Protein AF-A0A1G3L9H0-F1 (afdb_monomer)

Foldseek 3Di:
DDDDDDDPPPDDPPPPPPPPPDPFWWKFFQDQWFFFAALQRHGDDIDGGPWTKGFDDDPNHFDWDDHPPDPAIWTWIATPVPRDIGTTGPVRIDGQFPAKWKQAAWDWWAADQDPPGPDTDIDHAIWIKTFRDWDFDPDPPDRFIKTWIQTADDDDPPPPPDPPGRNDITIDTPVRIGRDPLLNVLVSQLSVLVVQLVVLVVCLVVPVPDVVSNVVSVVSNVVSLVSLVVSLVVSVVDSNNVRSVVVSVVSVDPPPPPPPPPPPDDDDDDDDDDDD

pLDDT: mean 72.85, std 19.15, range [32.44, 96.44]

Solvent-accessible surface area (backbone atoms only — not comparable to full-atom values): 16693 Å² total; per-residue (Å²): 135,90,81,83,86,82,82,82,78,83,75,79,80,75,71,77,80,70,76,78,74,74,79,82,67,60,33,31,44,68,42,75,58,43,62,30,14,44,91,83,61,48,82,73,47,80,44,51,40,81,44,53,25,37,67,40,67,52,93,94,34,76,36,68,45,78,40,89,98,51,98,55,50,25,36,32,32,29,35,69,89,79,63,55,71,38,27,32,54,51,91,46,44,42,72,77,61,73,42,65,28,25,27,70,52,73,44,63,37,19,83,46,92,46,95,82,46,92,54,71,49,74,39,85,53,73,31,48,27,41,29,61,44,79,46,78,48,90,51,94,87,58,81,54,45,26,29,35,28,36,49,52,72,78,74,84,81,54,96,58,79,83,69,69,82,41,84,55,72,31,19,33,53,47,91,63,42,46,65,48,67,65,38,40,54,50,53,46,53,44,56,50,36,50,49,53,26,50,54,28,48,55,48,45,70,74,44,76,86,44,75,79,57,44,58,58,28,51,53,46,34,56,50,27,55,50,49,50,56,48,53,40,70,77,38,71,87,35,83,46,32,67,55,53,52,53,51,50,56,64,68,69,50,68,88,84,69,85,71,74,89,83,78,85,86,86,85,84,89,87,78,89,86,82,90,133

Nearest PDB structures (foldseek):
  1nwm-assembly1_X  TM=6.435E-01  e=1.318E+00  Homo sapiens

Mean predicted aligned error: 13.59 Å

Secondary structure (DSSP, 8-state):
-PPP-----------------PPPP-BEESSSEEEEE-TT--EEEEEETT--EEEPEETTEE-EE--TT-SS-EEEEEETTT--EEEEEGGGEE-S--EEEEE-S-EEEESSS-TT-S-EEEE-S-EEEEEEEEE----TT----EEEEEE-PPPS-S-STT-----S-EEEEGGGSB--HHHHHHHHHHHHHHHHHHHHHHHHHH-TT-HHHHHHHHHHHHHHHHHHHHHHHHTTTSTHHHHHHHHHHHHTS-TTSSSGGGS-------------

Structure (mmCIF, N/CA/C/O backbone):
data_AF-A0A1G3L9H0-F1
#
_entry.id   AF-A0A1G3L9H0-F1
#
loop_
_atom_site.group_PDB
_atom_site.id
_atom_site.type_symbol
_atom_site.label_atom_id
_atom_site.label_alt_id
_atom_site.label_comp_id
_atom_site.label_asym_id
_atom_site.label_entity_id
_atom_site.label_seq_id
_atom_site.pdbx_PDB_ins_code
_atom_site.Cartn_x
_atom_site.Cartn_y
_atom_site.Cartn_z
_atom_site.occupancy
_atom_site.B_iso_or_equiv
_atom_site.auth_seq_id
_atom_site.auth_comp_id
_atom_site.auth_asym_id
_atom_site.auth_atom_id
_atom_site.pdbx_PDB_model_num
ATOM 1 N N . MET A 1 1 ? 30.074 68.328 -40.300 1.00 43.88 1 MET A N 1
ATOM 2 C CA . MET A 1 1 ? 29.388 67.016 -40.325 1.00 43.88 1 MET A CA 1
ATOM 3 C C . MET A 1 1 ? 29.565 66.360 -38.963 1.00 43.88 1 MET A C 1
ATOM 5 O O . MET A 1 1 ? 30.694 66.096 -38.574 1.00 43.88 1 MET A O 1
ATOM 9 N N . LYS A 1 2 ? 28.475 66.211 -38.199 1.00 35.50 2 LYS A N 1
ATOM 10 C CA . LYS A 1 2 ? 28.469 65.625 -36.849 1.00 35.50 2 LYS A CA 1
ATOM 11 C C . LYS A 1 2 ? 28.615 64.101 -36.958 1.00 35.50 2 LYS A C 1
ATOM 13 O O . LYS A 1 2 ? 27.820 63.482 -37.656 1.00 35.50 2 LYS A O 1
ATOM 18 N N . LYS A 1 3 ? 29.599 63.505 -36.277 1.00 44.16 3 LYS A N 1
ATOM 19 C CA . LYS A 1 3 ? 29.658 62.053 -36.044 1.00 44.16 3 LYS A CA 1
ATOM 20 C C . LYS A 1 3 ? 29.089 61.778 -34.655 1.00 44.16 3 LYS A C 1
ATOM 22 O O . LYS A 1 3 ? 29.615 62.271 -33.663 1.00 44.16 3 LYS A O 1
ATOM 27 N N . VAL A 1 4 ? 27.978 61.052 -34.621 1.00 47.16 4 VAL A N 1
ATOM 28 C CA . VAL A 1 4 ? 27.314 60.583 -33.404 1.00 47.16 4 VAL A CA 1
ATOM 29 C C . VAL A 1 4 ? 28.057 59.337 -32.924 1.00 47.16 4 VAL A C 1
ATOM 31 O O . VAL A 1 4 ? 28.154 58.357 -33.658 1.00 47.16 4 VAL A O 1
ATOM 34 N N . PHE A 1 5 ? 28.601 59.391 -31.711 1.00 42.41 5 PHE A N 1
ATOM 35 C CA . PHE A 1 5 ? 29.088 58.224 -30.979 1.00 42.41 5 PHE A CA 1
ATOM 36 C C . PHE A 1 5 ? 27.877 57.564 -30.310 1.00 42.41 5 PHE A C 1
ATOM 38 O O . PHE A 1 5 ? 27.297 58.136 -29.388 1.00 42.41 5 PHE A O 1
ATOM 45 N N . ILE A 1 6 ? 27.467 56.389 -30.791 1.00 53.38 6 ILE A N 1
ATOM 46 C CA . ILE A 1 6 ? 26.472 55.555 -30.108 1.00 53.38 6 ILE A CA 1
ATOM 47 C C . ILE A 1 6 ? 27.236 54.595 -29.199 1.00 53.38 6 ILE A C 1
ATOM 49 O O . ILE A 1 6 ? 27.922 53.683 -29.655 1.00 53.38 6 ILE A O 1
ATOM 53 N N . LEU A 1 7 ? 27.131 54.859 -27.901 1.00 39.81 7 LEU A N 1
ATOM 54 C CA . LEU A 1 7 ? 27.640 54.042 -26.811 1.00 39.81 7 LEU A CA 1
ATOM 55 C C . LEU A 1 7 ? 26.683 52.850 -26.613 1.00 39.81 7 LEU A C 1
ATOM 57 O O . LEU A 1 7 ? 25.610 53.009 -26.035 1.00 39.81 7 LEU A O 1
ATOM 61 N N . MET A 1 8 ? 27.038 51.661 -27.108 1.00 43.69 8 MET A N 1
ATOM 62 C CA . MET A 1 8 ? 26.339 50.419 -26.749 1.00 43.69 8 MET A CA 1
ATOM 63 C C . MET A 1 8 ? 26.790 49.983 -25.352 1.00 43.69 8 MET A C 1
ATOM 65 O O . MET A 1 8 ? 27.824 49.340 -25.184 1.00 43.69 8 MET A O 1
ATOM 69 N N . VAL A 1 9 ? 26.004 50.346 -24.339 1.00 43.41 9 VAL A N 1
ATOM 70 C CA . VAL A 1 9 ? 26.093 49.750 -23.004 1.00 43.41 9 VAL A CA 1
ATOM 71 C C . VAL A 1 9 ? 25.426 48.379 -23.074 1.00 43.41 9 VAL A C 1
ATOM 73 O O . VAL A 1 9 ? 24.203 48.258 -23.012 1.00 43.41 9 VAL A O 1
ATOM 76 N N . LEU A 1 10 ? 26.249 47.343 -23.241 1.00 40.03 10 LEU A N 1
ATOM 77 C CA . LEU A 1 10 ? 25.865 45.948 -23.054 1.00 40.03 10 LEU A CA 1
ATOM 78 C C . LEU A 1 10 ? 25.593 45.742 -21.553 1.00 40.03 10 LEU A C 1
ATOM 80 O O . LEU A 1 10 ? 26.487 45.423 -20.771 1.00 40.03 10 LEU A O 1
ATOM 84 N N . SER A 1 11 ? 24.362 46.011 -21.123 1.00 45.03 11 SER A N 1
ATOM 85 C CA . SER A 1 11 ? 23.905 45.648 -19.784 1.00 45.03 11 SER A CA 1
ATOM 86 C C . SER A 1 11 ? 23.720 44.134 -19.752 1.00 45.03 11 SER A C 1
ATOM 88 O O . SER A 1 11 ? 22.816 43.574 -20.369 1.00 45.03 11 SER A O 1
ATOM 90 N N . GLY A 1 12 ? 24.647 43.465 -19.069 1.00 39.97 12 GLY A N 1
ATOM 91 C CA . GLY A 1 12 ? 24.580 42.042 -18.785 1.00 39.97 12 GLY A CA 1
ATOM 92 C C . GLY A 1 12 ? 23.348 41.726 -17.945 1.00 39.97 12 GLY A C 1
ATOM 93 O O . GLY A 1 12 ? 23.377 41.827 -16.723 1.00 39.97 12 GLY A O 1
ATOM 94 N N . PHE A 1 13 ? 22.277 41.299 -18.608 1.00 40.00 13 PHE A N 1
ATOM 95 C CA . PHE A 1 13 ? 21.255 40.463 -17.996 1.00 40.00 13 PHE A CA 1
ATOM 96 C C . PHE A 1 13 ? 21.869 39.078 -17.763 1.00 40.00 13 PHE A C 1
ATOM 98 O O . PHE A 1 13 ? 21.758 38.173 -18.587 1.00 40.00 13 PHE A O 1
ATOM 105 N N . ILE A 1 14 ? 22.556 38.916 -16.632 1.00 49.41 14 ILE A N 1
ATOM 106 C CA . ILE A 1 14 ? 22.805 37.593 -16.062 1.00 49.41 14 ILE A CA 1
ATOM 107 C C . ILE A 1 14 ? 21.463 37.161 -15.472 1.00 49.41 14 ILE A C 1
ATOM 109 O O . ILE A 1 14 ? 21.118 37.517 -14.347 1.00 49.41 14 ILE A O 1
ATOM 113 N N . LEU A 1 15 ? 20.664 36.451 -16.270 1.00 42.16 15 LEU A N 1
ATOM 114 C CA . LEU A 1 15 ? 19.546 35.679 -15.740 1.00 42.16 15 LEU A CA 1
ATOM 115 C C . LEU A 1 15 ? 20.120 34.728 -14.679 1.00 42.16 15 LEU A C 1
ATOM 117 O O . LEU A 1 15 ? 21.036 33.966 -15.003 1.00 42.16 15 LEU A O 1
ATOM 121 N N . PRO A 1 16 ? 19.634 34.751 -13.425 1.00 39.88 16 PRO A N 1
ATOM 122 C CA . PRO A 1 16 ? 20.002 33.720 -12.476 1.00 39.88 16 PRO A CA 1
ATOM 123 C C . PRO A 1 16 ? 19.528 32.389 -13.058 1.00 39.88 16 PRO A C 1
ATOM 125 O O . PRO A 1 16 ? 18.328 32.182 -13.261 1.00 39.88 16 PRO A O 1
ATOM 128 N N . LEU A 1 17 ? 20.488 31.509 -13.366 1.00 38.59 17 LEU A N 1
ATOM 129 C CA . LEU A 1 17 ? 20.236 30.094 -13.595 1.00 38.59 17 LEU A CA 1
ATOM 130 C C . LEU A 1 17 ? 19.376 29.623 -12.430 1.00 38.59 17 LEU A C 1
ATOM 132 O O . LEU A 1 17 ? 19.823 29.566 -11.284 1.00 38.59 17 LEU A O 1
ATOM 136 N N . SER A 1 18 ? 18.104 29.393 -12.738 1.00 38.19 18 SER A N 1
ATOM 137 C CA . SER A 1 18 ? 17.124 28.914 -11.784 1.00 38.19 18 SER A CA 1
ATOM 138 C C . SER A 1 18 ? 17.698 27.670 -11.130 1.00 38.19 18 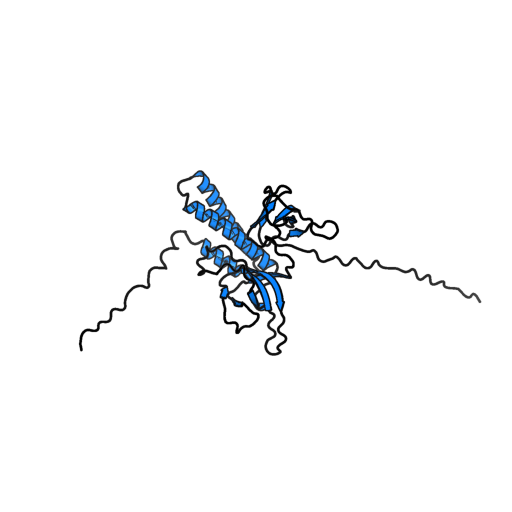SER A C 1
ATOM 140 O O . SER A 1 18 ? 18.109 26.736 -11.821 1.00 38.19 18 SER A O 1
ATOM 142 N N . ALA A 1 19 ? 17.781 27.710 -9.800 1.00 41.19 19 ALA A N 1
ATOM 143 C CA . ALA A 1 19 ? 18.208 26.599 -8.977 1.00 41.19 19 ALA A CA 1
ATOM 144 C C . ALA A 1 19 ? 17.529 25.322 -9.480 1.00 41.19 19 ALA A C 1
ATOM 146 O O . ALA A 1 19 ? 16.301 25.220 -9.491 1.00 41.19 19 ALA A O 1
ATOM 147 N N . CYS A 1 20 ? 18.343 24.369 -9.928 1.00 36.31 20 CYS A N 1
ATOM 148 C CA . CYS A 1 20 ? 17.905 23.015 -10.200 1.00 36.31 20 CYS A CA 1
ATOM 149 C C . CYS A 1 20 ? 17.328 22.488 -8.879 1.00 36.31 20 CYS A C 1
ATOM 151 O O . CYS A 1 20 ? 18.083 22.188 -7.952 1.00 36.31 20 CYS A O 1
ATOM 153 N N . LYS A 1 21 ? 15.994 22.498 -8.733 1.00 41.19 21 LYS A N 1
ATOM 154 C CA . LYS A 1 21 ? 15.317 21.901 -7.580 1.00 41.19 21 LYS A CA 1
ATOM 155 C C . LYS A 1 21 ? 15.780 20.449 -7.532 1.00 41.19 21 LYS A C 1
ATOM 157 O O . LYS A 1 21 ? 15.432 19.677 -8.424 1.00 41.19 21 LYS A O 1
ATOM 162 N N . LYS A 1 22 ? 16.592 20.093 -6.529 1.00 53.22 22 LYS A N 1
ATOM 163 C CA . LYS A 1 22 ? 16.874 18.688 -6.217 1.00 53.22 22 LYS A CA 1
ATOM 164 C C . LYS A 1 22 ? 15.522 17.980 -6.139 1.00 53.22 22 LYS A C 1
ATOM 166 O O . LYS A 1 22 ? 14.620 18.485 -5.470 1.00 53.22 22 LYS A O 1
ATOM 171 N N . ALA A 1 23 ? 15.378 16.880 -6.874 1.00 59.50 23 ALA A N 1
ATOM 172 C CA . ALA A 1 23 ? 14.182 16.057 -6.803 1.00 59.50 23 ALA A CA 1
ATOM 173 C C . ALA A 1 23 ? 13.914 15.713 -5.330 1.00 59.50 23 ALA A C 1
ATOM 175 O O . ALA A 1 23 ? 14.838 15.355 -4.597 1.00 59.50 23 ALA A O 1
ATOM 176 N N . GLU A 1 24 ? 12.674 15.907 -4.892 1.00 69.94 24 GLU A N 1
ATOM 177 C CA . GLU A 1 24 ? 12.270 15.616 -3.522 1.00 69.94 24 GLU A CA 1
ATOM 178 C C . GLU A 1 24 ? 12.375 14.105 -3.289 1.00 69.94 24 GLU A C 1
ATOM 180 O O . GLU A 1 24 ? 11.862 13.305 -4.073 1.00 69.94 24 GLU A O 1
ATOM 185 N N . ILE A 1 25 ? 13.116 13.713 -2.253 1.00 80.56 25 ILE A N 1
ATOM 186 C CA . ILE A 1 25 ? 13.314 12.308 -1.899 1.00 80.56 25 ILE A CA 1
ATOM 187 C C . ILE A 1 25 ? 12.098 11.875 -1.084 1.00 80.56 25 ILE A C 1
ATOM 189 O O . ILE A 1 25 ? 11.807 12.480 -0.055 1.00 80.56 25 ILE A O 1
ATOM 193 N N . PHE A 1 26 ? 11.409 10.821 -1.519 1.00 88.31 26 PHE A N 1
ATOM 194 C CA . PHE A 1 26 ? 10.274 10.255 -0.790 1.00 88.31 26 PHE A CA 1
ATOM 195 C C . PHE A 1 26 ? 10.610 8.875 -0.231 1.00 88.31 26 PHE A C 1
ATOM 197 O O . PHE A 1 26 ? 11.160 8.029 -0.938 1.00 88.31 26 PHE A O 1
ATOM 204 N N . TYR A 1 27 ? 10.234 8.643 1.025 1.00 91.19 27 TYR A N 1
ATOM 205 C CA . TYR A 1 27 ? 10.232 7.332 1.674 1.00 91.19 27 TYR A CA 1
ATOM 206 C C . TYR A 1 27 ? 8.822 6.768 1.721 1.00 91.19 27 TYR A C 1
ATOM 208 O O . TYR A 1 27 ? 7.837 7.507 1.719 1.00 91.19 27 TYR A O 1
ATOM 216 N N . TYR A 1 28 ? 8.742 5.442 1.775 1.00 88.38 28 TYR A N 1
ATOM 217 C CA . TYR A 1 28 ? 7.478 4.717 1.793 1.00 88.38 28 TYR A CA 1
ATOM 218 C C . TYR A 1 28 ? 7.519 3.629 2.862 1.00 88.38 28 TYR A C 1
ATOM 220 O O . TYR A 1 28 ? 8.553 2.972 3.003 1.00 88.38 28 TYR A O 1
ATOM 228 N N . PRO A 1 29 ? 6.430 3.395 3.611 1.00 86.88 29 PRO A N 1
ATOM 229 C CA . PRO A 1 29 ? 6.362 2.282 4.546 1.00 86.88 29 PRO A CA 1
ATOM 230 C C . PRO A 1 29 ? 6.584 0.946 3.839 1.00 86.88 29 PRO A C 1
ATOM 232 O O . PRO A 1 29 ? 6.006 0.686 2.790 1.00 86.88 29 PRO A O 1
ATOM 235 N N . LEU A 1 30 ? 7.402 0.078 4.424 1.00 79.31 30 LEU A N 1
ATOM 236 C CA . LEU A 1 30 ? 7.645 -1.274 3.923 1.00 79.31 30 LEU A CA 1
ATOM 237 C C . LEU A 1 30 ? 6.477 -2.223 4.241 1.00 79.31 30 LEU A C 1
ATOM 239 O O . LEU A 1 30 ? 6.218 -3.167 3.497 1.00 79.31 30 LEU A O 1
ATOM 243 N N . TYR A 1 31 ? 5.788 -1.976 5.356 1.00 76.25 31 TYR A N 1
ATOM 244 C CA . TYR A 1 31 ? 4.668 -2.776 5.850 1.00 76.25 31 TYR A CA 1
ATOM 245 C C . TYR A 1 31 ? 3.347 -2.026 5.697 1.00 76.25 31 TYR A C 1
ATOM 247 O O . TYR A 1 31 ? 3.338 -0.810 5.517 1.00 76.25 31 TYR A O 1
ATOM 255 N N . GLN A 1 32 ? 2.233 -2.751 5.855 1.00 69.00 32 GLN A N 1
ATOM 256 C CA . GLN A 1 32 ? 0.872 -2.218 5.711 1.00 69.00 32 GLN A CA 1
ATOM 257 C C . GLN A 1 32 ? 0.601 -0.965 6.550 1.00 69.00 32 GLN A C 1
ATOM 259 O O . GLN A 1 32 ? -0.172 -0.087 6.173 1.00 69.00 32 GLN A O 1
ATOM 264 N N . SER A 1 33 ? 1.210 -0.935 7.724 1.00 79.44 33 SER A N 1
ATOM 265 C CA . SER A 1 33 ? 1.193 0.202 8.614 1.00 79.44 33 SER A CA 1
ATOM 266 C C . SER A 1 33 ? 2.474 0.187 9.422 1.00 79.44 33 SER A C 1
ATOM 268 O O . SER A 1 33 ? 2.899 -0.875 9.885 1.00 79.44 33 SER A O 1
ATOM 270 N N . ILE A 1 34 ? 3.064 1.354 9.620 1.00 89.06 34 ILE A N 1
ATOM 271 C CA . ILE A 1 34 ? 4.207 1.532 10.513 1.00 89.06 34 ILE A CA 1
ATOM 272 C C . ILE A 1 34 ? 3.855 2.593 11.549 1.00 89.06 34 ILE A C 1
ATOM 274 O O . ILE A 1 34 ? 2.965 3.417 11.337 1.00 89.06 34 ILE A O 1
ATOM 278 N N . ASN A 1 35 ? 4.535 2.567 12.687 1.00 93.50 35 ASN A N 1
ATOM 279 C CA . ASN A 1 35 ? 4.292 3.543 13.740 1.00 93.50 35 ASN A CA 1
ATOM 280 C C . ASN A 1 35 ? 5.122 4.801 13.485 1.00 93.50 35 ASN A C 1
ATOM 282 O O . ASN A 1 35 ? 6.333 4.711 13.278 1.00 93.50 35 ASN A O 1
ATOM 286 N N . LEU A 1 36 ? 4.465 5.955 13.566 1.00 95.75 36 LEU A N 1
ATOM 287 C CA . LEU A 1 36 ? 5.109 7.233 13.824 1.00 95.75 36 LEU A CA 1
ATOM 288 C C . LEU A 1 36 ? 5.229 7.393 15.341 1.00 95.75 36 LEU A C 1
ATOM 290 O O . LEU A 1 36 ? 4.230 7.277 16.060 1.00 95.75 36 LEU A O 1
ATOM 294 N N . VAL A 1 37 ? 6.438 7.646 15.827 1.00 95.50 37 VAL A N 1
ATOM 295 C CA . VAL A 1 37 ? 6.727 7.803 17.257 1.00 95.50 37 VAL A CA 1
ATOM 296 C C . VAL A 1 37 ? 7.383 9.148 17.557 1.00 95.50 37 VAL A C 1
ATOM 298 O O . VAL A 1 37 ? 7.936 9.789 16.665 1.00 95.50 37 VAL A O 1
ATOM 301 N N . ASP A 1 38 ? 7.327 9.583 18.813 1.00 94.69 38 ASP A N 1
ATOM 302 C CA . ASP A 1 38 ? 8.067 10.756 19.279 1.00 94.69 38 ASP A CA 1
ATOM 303 C C . ASP A 1 38 ? 9.549 10.430 19.551 1.00 94.69 38 ASP A C 1
ATOM 305 O O . ASP A 1 38 ? 10.024 9.313 19.332 1.00 94.69 38 ASP A O 1
ATOM 309 N N . GLN A 1 39 ? 10.304 11.417 20.041 1.00 91.75 39 GLN A N 1
ATOM 310 C CA . GLN A 1 39 ? 11.731 11.260 20.342 1.00 91.75 39 GLN A CA 1
ATOM 311 C C . GLN A 1 39 ? 12.005 10.227 21.455 1.00 91.75 39 GLN A C 1
ATOM 313 O O . GLN A 1 39 ? 13.113 9.703 21.554 1.00 91.75 39 GLN A O 1
ATOM 318 N N . GLN A 1 40 ? 11.010 9.925 22.293 1.00 91.12 40 GLN A N 1
ATOM 319 C CA . GLN A 1 40 ? 11.079 8.929 23.361 1.00 91.12 40 GLN A CA 1
ATOM 320 C C . GLN A 1 40 ? 10.575 7.547 22.906 1.00 91.12 40 GLN A C 1
ATOM 322 O O . GLN A 1 40 ? 10.621 6.595 23.685 1.00 91.12 40 GLN A O 1
ATOM 327 N N . GLY A 1 41 ? 10.111 7.412 21.660 1.00 89.75 41 GLY A N 1
ATOM 328 C CA . GLY A 1 41 ? 9.554 6.171 21.121 1.00 89.75 41 GLY A CA 1
ATOM 329 C C . GLY A 1 41 ? 8.090 5.938 21.473 1.00 89.75 41 GLY A C 1
ATOM 330 O O .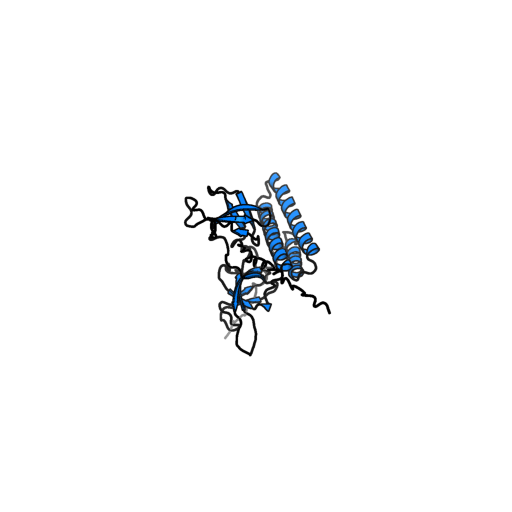 GLY A 1 41 ? 7.575 4.841 21.247 1.00 89.75 41 GLY A O 1
ATOM 331 N N . LYS A 1 42 ? 7.394 6.942 22.014 1.00 93.38 42 LYS A N 1
ATOM 332 C CA . LYS A 1 42 ? 5.963 6.845 22.287 1.00 93.38 42 LYS A CA 1
ATOM 333 C C . LYS A 1 42 ? 5.186 6.982 20.984 1.00 93.38 42 LYS A C 1
ATOM 335 O O . LYS A 1 42 ? 5.446 7.867 20.174 1.00 93.38 42 LYS A O 1
ATOM 340 N N . TYR A 1 43 ? 4.197 6.112 20.808 1.00 94.44 43 TYR A N 1
ATOM 341 C CA . TYR A 1 43 ? 3.292 6.141 19.665 1.00 94.44 43 TYR A CA 1
ATOM 342 C C . TYR A 1 43 ? 2.597 7.503 19.515 1.00 94.44 43 TYR A C 1
ATOM 344 O O . TYR A 1 43 ? 2.014 8.015 20.474 1.00 94.44 43 TYR A O 1
ATOM 352 N N . MET A 1 44 ? 2.626 8.041 18.296 1.00 94.62 44 MET A N 1
ATOM 353 C CA . MET A 1 44 ? 1.910 9.253 17.904 1.00 94.62 44 MET A CA 1
ATOM 354 C C . MET A 1 44 ? 0.785 8.933 16.924 1.00 94.62 44 MET A C 1
ATOM 356 O O . MET A 1 44 ? -0.360 9.315 17.153 1.00 94.62 44 MET A O 1
ATOM 360 N N . ASN A 1 45 ? 1.113 8.249 15.826 1.00 92.19 45 ASN A N 1
ATOM 361 C CA . ASN A 1 45 ? 0.155 7.944 14.771 1.00 92.19 45 ASN A CA 1
ATOM 362 C C . ASN A 1 45 ? 0.557 6.688 13.986 1.00 92.19 45 ASN A C 1
ATOM 364 O O . ASN A 1 45 ? 1.696 6.226 14.065 1.00 92.19 45 ASN A O 1
ATOM 368 N N . SER A 1 46 ? -0.376 6.156 13.203 1.00 90.25 46 SER A N 1
ATOM 369 C CA . SER A 1 46 ? -0.116 5.089 12.245 1.00 90.25 46 SER A CA 1
ATOM 370 C C . SER A 1 46 ? 0.089 5.693 10.861 1.00 90.25 46 SER A C 1
ATOM 372 O O . SER A 1 46 ? -0.694 6.534 10.420 1.00 90.25 46 SER A O 1
ATOM 374 N N . ILE A 1 47 ? 1.153 5.278 10.183 1.00 89.38 47 ILE A N 1
ATOM 375 C CA . ILE A 1 47 ? 1.420 5.638 8.793 1.00 89.38 47 ILE A CA 1
ATOM 376 C C . ILE A 1 47 ? 0.972 4.471 7.940 1.00 89.38 47 ILE A C 1
ATOM 378 O O . ILE A 1 47 ? 1.480 3.357 8.099 1.00 89.38 47 ILE A O 1
ATOM 382 N N . ASN A 1 48 ? 0.050 4.743 7.025 1.00 82.56 48 ASN A N 1
ATOM 383 C CA . ASN A 1 48 ? -0.479 3.723 6.141 1.00 82.56 48 ASN A CA 1
ATOM 384 C C . ASN A 1 48 ? 0.470 3.457 4.979 1.00 82.56 48 ASN A C 1
ATOM 386 O O . ASN A 1 48 ? 1.194 4.324 4.497 1.00 82.56 48 ASN A O 1
ATOM 390 N N . TRP A 1 49 ? 0.438 2.228 4.502 1.00 74.88 49 TRP A N 1
ATOM 391 C CA . TRP A 1 49 ? 1.189 1.816 3.336 1.00 74.88 49 TRP A CA 1
ATOM 392 C C . TRP A 1 49 ? 0.781 2.571 2.064 1.00 74.88 49 TRP A C 1
ATOM 394 O O . TRP A 1 49 ? -0.390 2.889 1.872 1.00 74.88 49 TRP A O 1
ATOM 404 N N . GLY A 1 50 ? 1.764 2.888 1.216 1.00 72.25 50 GLY A N 1
ATOM 405 C CA . GLY A 1 50 ? 1.595 3.780 0.061 1.00 72.25 50 GLY A CA 1
ATOM 406 C C . GLY A 1 50 ? 1.658 5.277 0.398 1.00 72.25 50 GLY A C 1
ATOM 407 O O . GLY A 1 50 ? 1.782 6.099 -0.508 1.00 72.25 50 GLY A O 1
ATOM 408 N N . GLU A 1 51 ? 1.638 5.650 1.681 1.00 83.69 51 GLU A N 1
ATOM 409 C CA . GLU A 1 51 ? 1.793 7.044 2.089 1.00 83.69 51 GLU A CA 1
ATOM 410 C C . GLU A 1 51 ? 3.215 7.552 1.802 1.00 83.69 51 GLU A C 1
ATOM 412 O O . GLU A 1 51 ? 4.207 6.921 2.174 1.00 83.69 51 GLU A O 1
ATOM 417 N N . LYS A 1 52 ? 3.307 8.718 1.148 1.00 88.31 52 LYS A N 1
ATOM 418 C CA . LYS A 1 52 ? 4.573 9.418 0.904 1.00 88.31 52 LYS A CA 1
ATOM 419 C C . LYS A 1 52 ? 5.071 10.054 2.203 1.00 88.31 52 LYS A C 1
ATOM 421 O O . LYS A 1 52 ? 4.342 10.798 2.864 1.00 88.31 52 LYS A O 1
ATOM 426 N N . LEU A 1 53 ? 6.334 9.807 2.525 1.00 91.94 53 LEU A N 1
ATOM 427 C CA . LEU A 1 53 ? 7.042 10.402 3.655 1.00 91.94 53 LEU A CA 1
ATOM 428 C C . LEU A 1 53 ? 8.205 11.246 3.142 1.00 91.94 53 LEU A C 1
ATOM 430 O O . LEU A 1 53 ? 8.957 10.803 2.277 1.00 91.94 53 LEU A O 1
ATOM 434 N N . ILE A 1 54 ? 8.380 12.441 3.695 1.00 93.25 54 ILE A N 1
ATOM 435 C CA . ILE A 1 54 ? 9.527 13.304 3.402 1.00 93.25 54 ILE A CA 1
ATOM 436 C C . ILE A 1 54 ? 10.538 13.136 4.543 1.00 93.25 54 ILE A C 1
ATOM 438 O O . ILE A 1 54 ? 10.180 13.416 5.691 1.00 93.25 54 ILE A O 1
ATOM 442 N N . PRO A 1 55 ? 11.781 12.690 4.291 1.00 93.75 55 PRO A N 1
ATOM 443 C CA . PRO A 1 55 ? 12.815 12.698 5.315 1.00 93.75 55 PRO A CA 1
ATOM 444 C C . PRO A 1 55 ? 13.176 14.128 5.699 1.00 93.75 55 PRO A C 1
ATOM 446 O O . PRO A 1 55 ? 13.415 14.976 4.837 1.00 93.75 55 PRO A O 1
ATOM 449 N N . LEU A 1 56 ? 13.245 14.396 7.001 1.00 92.12 56 LEU A N 1
ATOM 450 C CA . LEU A 1 56 ? 13.737 15.677 7.490 1.00 92.12 56 LEU A CA 1
ATOM 451 C C . LEU A 1 56 ? 15.261 15.639 7.561 1.00 92.12 56 LEU A C 1
ATOM 453 O O . LEU A 1 56 ? 15.854 14.695 8.084 1.00 92.12 56 LEU A O 1
ATOM 457 N N . MET A 1 57 ? 15.885 16.668 6.991 1.00 88.56 57 MET A N 1
ATOM 458 C CA . MET A 1 57 ? 17.330 16.736 6.805 1.00 88.56 57 MET A CA 1
ATOM 459 C C . MET A 1 57 ? 17.949 17.759 7.760 1.00 88.56 57 MET A C 1
ATOM 461 O O . MET A 1 57 ? 17.490 18.897 7.846 1.00 88.56 57 MET A O 1
ATOM 465 N N . GLN A 1 58 ? 19.043 17.381 8.416 1.00 86.06 58 GLN A N 1
ATOM 466 C CA . GLN A 1 58 ? 19.904 18.251 9.208 1.00 86.06 58 GLN A CA 1
ATOM 467 C C . GLN A 1 58 ? 21.326 18.199 8.631 1.00 86.06 58 GLN A C 1
ATOM 469 O O . GLN A 1 58 ? 21.927 17.131 8.542 1.00 86.06 58 GLN A O 1
ATOM 474 N N . ASN A 1 59 ? 21.880 19.352 8.237 1.00 85.31 59 ASN A N 1
ATOM 475 C CA . ASN A 1 59 ? 23.204 19.453 7.595 1.00 85.31 59 ASN A CA 1
ATOM 476 C C . ASN A 1 59 ? 23.368 18.504 6.386 1.00 85.31 59 ASN A C 1
ATOM 478 O O . ASN A 1 59 ? 24.337 17.749 6.312 1.00 85.31 59 ASN A O 1
ATOM 482 N N . ASP A 1 60 ? 22.391 18.511 5.472 1.00 82.62 60 ASP A N 1
ATOM 483 C CA . ASP A 1 60 ? 22.338 17.650 4.277 1.00 82.62 60 ASP A CA 1
ATOM 484 C C . ASP A 1 60 ? 22.325 16.131 4.551 1.00 82.62 60 ASP A C 1
ATOM 486 O O . ASP A 1 60 ? 22.563 15.330 3.646 1.00 82.62 60 ASP A O 1
ATOM 490 N N . LYS A 1 61 ? 22.007 15.708 5.780 1.00 86.81 61 LYS A N 1
ATOM 491 C CA . LYS A 1 61 ? 21.847 14.297 6.166 1.00 86.81 61 LYS A CA 1
ATOM 492 C C . LYS A 1 61 ? 20.490 14.066 6.816 1.00 86.81 61 LYS A C 1
ATOM 494 O O . LYS A 1 61 ? 19.946 14.982 7.417 1.00 86.81 61 LYS A O 1
ATOM 499 N N . GLU A 1 62 ? 19.958 12.851 6.714 1.00 89.75 62 GLU A N 1
ATOM 500 C CA . GLU A 1 62 ? 18.738 12.453 7.431 1.00 89.75 62 GLU A CA 1
ATOM 501 C C . GLU A 1 62 ? 18.895 12.719 8.939 1.00 89.75 62 GLU A C 1
ATOM 503 O O . GLU A 1 62 ? 19.902 12.328 9.535 1.00 89.75 62 GLU A O 1
ATOM 508 N N . GLU A 1 63 ? 17.910 13.364 9.567 1.00 91.69 63 GLU A N 1
ATOM 509 C CA . GLU A 1 63 ? 17.862 13.499 11.024 1.00 91.69 63 GLU A CA 1
ATOM 510 C C . GLU A 1 63 ? 17.521 12.133 11.631 1.00 91.69 63 GLU A C 1
ATOM 512 O O . GLU A 1 63 ? 16.437 11.587 11.404 1.00 91.69 63 GLU A O 1
ATOM 517 N N . LYS A 1 64 ? 18.462 11.567 12.394 1.00 92.81 64 LYS A N 1
ATOM 518 C CA . LYS A 1 64 ? 18.340 10.234 12.987 1.00 92.81 64 LYS A CA 1
ATOM 519 C C . LYS A 1 64 ? 18.514 10.251 14.497 1.00 92.81 64 LYS A C 1
ATOM 521 O O . LYS A 1 64 ? 19.350 10.981 15.026 1.00 92.81 64 LYS A O 1
ATOM 526 N N . ILE A 1 65 ? 17.767 9.390 15.184 1.00 93.00 65 ILE A N 1
ATOM 527 C CA . ILE A 1 65 ? 17.898 9.157 16.626 1.00 93.00 65 ILE A CA 1
ATOM 528 C C . ILE A 1 65 ? 18.002 7.665 16.932 1.00 93.00 65 ILE A C 1
ATOM 530 O O . ILE A 1 65 ? 17.469 6.819 16.211 1.00 93.00 65 ILE A O 1
ATOM 534 N N . LYS A 1 66 ? 18.642 7.339 18.055 1.00 91.44 66 LYS A N 1
ATOM 535 C CA . LYS A 1 66 ? 18.600 5.997 18.635 1.00 91.44 66 LYS A CA 1
ATOM 536 C C . LYS A 1 66 ? 17.644 5.996 19.820 1.00 91.44 66 LYS A C 1
ATOM 538 O O . LYS A 1 66 ? 17.908 6.648 20.827 1.00 91.44 66 LYS A O 1
ATOM 543 N N . ILE A 1 67 ? 16.550 5.255 19.696 1.00 87.75 67 ILE A N 1
ATOM 544 C CA . ILE A 1 67 ? 15.585 5.071 20.782 1.00 87.75 67 ILE A CA 1
ATOM 545 C C . ILE A 1 67 ? 16.053 3.887 21.645 1.00 87.75 67 ILE A C 1
ATOM 547 O O . ILE A 1 67 ? 16.444 2.855 21.087 1.00 87.75 67 ILE A O 1
ATOM 551 N N . PRO A 1 68 ? 16.053 4.004 22.988 1.00 80.81 68 PRO A N 1
ATOM 552 C CA . PRO A 1 68 ? 16.446 2.909 23.873 1.00 80.81 68 PRO A CA 1
ATOM 553 C C . PRO A 1 68 ? 15.672 1.615 23.573 1.00 80.81 68 PRO A C 1
ATOM 555 O O . PRO A 1 68 ? 14.472 1.659 23.316 1.00 80.81 68 PRO A O 1
ATOM 558 N N . ASN A 1 69 ? 16.358 0.469 23.644 1.00 77.00 69 ASN A N 1
ATOM 559 C CA . ASN A 1 69 ? 15.832 -0.884 23.376 1.00 77.00 69 ASN A CA 1
ATOM 560 C C . ASN A 1 69 ? 15.542 -1.235 21.906 1.00 77.00 69 ASN A C 1
ATOM 562 O O . ASN A 1 69 ? 14.970 -2.291 21.644 1.00 77.00 69 ASN A O 1
ATOM 566 N 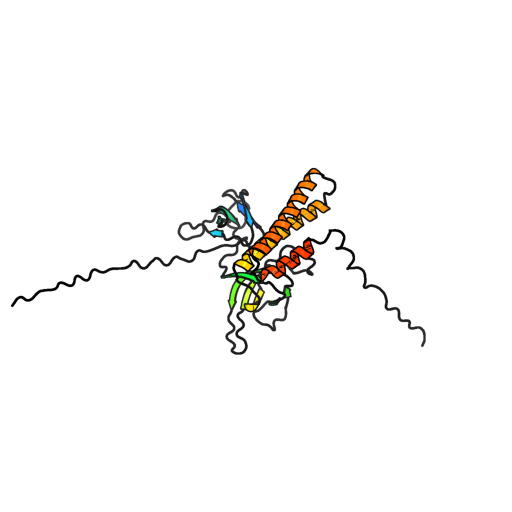N . TYR A 1 70 ? 15.965 -0.405 20.951 1.00 75.00 70 TYR A N 1
ATOM 567 C CA . TYR A 1 70 ? 15.910 -0.740 19.529 1.00 75.00 70 TYR A CA 1
ATOM 568 C C . TYR A 1 70 ? 17.315 -0.890 18.936 1.00 75.00 70 TYR A C 1
ATOM 570 O O . TYR A 1 70 ? 18.185 -0.032 19.105 1.00 75.00 70 TYR A O 1
ATOM 578 N N . ASP A 1 71 ? 17.519 -1.965 18.174 1.00 75.81 71 ASP A N 1
ATOM 579 C CA . ASP A 1 71 ? 18.800 -2.292 17.530 1.00 75.81 71 ASP A CA 1
ATOM 580 C C . ASP A 1 71 ? 19.101 -1.445 16.286 1.00 75.81 71 ASP A C 1
ATOM 582 O O . ASP A 1 71 ? 20.088 -1.675 15.586 1.00 75.81 71 ASP A O 1
ATOM 586 N N . SER A 1 72 ? 18.232 -0.506 15.909 1.00 81.00 72 SER A N 1
ATOM 587 C CA . SER A 1 72 ? 18.443 0.321 14.712 1.00 81.00 72 SER A CA 1
ATOM 588 C C . SER A 1 72 ? 17.934 1.738 14.905 1.00 81.00 72 SER A C 1
ATOM 590 O O . SER A 1 72 ? 17.218 2.033 15.862 1.00 81.00 72 SER A O 1
ATOM 592 N N . GLU A 1 73 ? 18.370 2.617 14.011 1.00 92.12 73 GLU A N 1
ATOM 593 C CA . GLU A 1 73 ? 18.063 4.036 14.070 1.00 92.12 73 GLU A CA 1
ATOM 594 C C . GLU A 1 73 ? 16.618 4.304 13.648 1.00 92.12 73 GLU A C 1
ATOM 596 O O . GLU A 1 73 ? 15.990 3.557 12.890 1.00 92.12 73 GLU A O 1
ATOM 601 N N . PHE A 1 74 ? 16.097 5.405 14.164 1.00 95.06 74 PHE A N 1
ATOM 602 C CA . PHE A 1 74 ? 14.857 5.990 13.712 1.00 95.06 74 PHE A CA 1
ATOM 603 C C . PHE A 1 74 ? 15.180 7.236 12.905 1.00 95.06 74 PHE A C 1
ATOM 605 O O . PHE A 1 74 ? 16.036 8.023 13.303 1.00 95.06 74 PHE A O 1
ATOM 612 N N . ILE A 1 75 ? 14.481 7.419 11.792 1.00 95.25 75 ILE A N 1
ATOM 613 C CA . ILE A 1 75 ? 14.618 8.586 10.923 1.00 95.25 75 ILE A CA 1
ATOM 614 C C . ILE A 1 75 ? 13.434 9.501 11.170 1.00 95.25 75 ILE A C 1
ATOM 616 O O . ILE A 1 75 ? 12.290 9.043 11.236 1.00 95.25 75 ILE A O 1
ATOM 620 N N . LYS A 1 76 ? 13.702 10.796 11.288 1.00 96.06 76 LYS A N 1
ATOM 621 C CA . LYS A 1 76 ? 12.650 11.793 11.367 1.00 96.06 76 LYS A CA 1
ATOM 622 C C . LYS A 1 76 ? 12.050 12.034 9.993 1.00 96.06 76 LYS A C 1
ATOM 624 O O . LYS A 1 76 ? 12.757 12.291 9.018 1.00 96.06 76 LYS A O 1
ATOM 629 N N . VAL A 1 77 ? 10.733 11.966 9.924 1.00 96.19 77 VAL A N 1
ATOM 630 C CA . VAL A 1 77 ? 9.972 12.125 8.691 1.00 96.19 77 VAL A CA 1
ATOM 631 C C . VAL A 1 77 ? 8.802 13.067 8.905 1.00 96.19 77 VAL A C 1
ATOM 633 O O . VAL A 1 77 ? 8.290 13.221 10.015 1.00 96.19 77 VAL A O 1
ATOM 636 N N . LYS A 1 78 ? 8.356 13.657 7.803 1.00 95.31 78 LYS A N 1
ATOM 637 C CA . LYS A 1 78 ? 7.109 14.393 7.693 1.00 95.31 78 LYS A CA 1
ATOM 638 C C . LYS A 1 78 ? 6.148 13.635 6.792 1.00 95.31 78 LYS A C 1
ATOM 640 O O . LYS A 1 78 ? 6.500 13.247 5.678 1.00 95.31 78 LYS A O 1
ATOM 645 N N . ARG A 1 79 ? 4.925 13.445 7.266 1.00 93.94 79 ARG A N 1
ATOM 646 C CA . ARG A 1 79 ? 3.844 12.829 6.498 1.00 93.94 79 ARG A CA 1
ATOM 647 C C . ARG A 1 79 ? 3.319 13.812 5.460 1.00 93.94 79 ARG A C 1
ATOM 649 O O . ARG A 1 79 ? 2.971 14.939 5.804 1.00 93.94 79 ARG A O 1
ATOM 656 N N . VAL A 1 80 ? 3.244 13.398 4.194 1.00 89.81 80 VAL A N 1
ATOM 657 C CA . VAL A 1 80 ? 2.664 14.243 3.131 1.00 89.81 80 VAL A CA 1
ATOM 658 C C . VAL A 1 80 ? 1.156 14.405 3.324 1.00 89.81 80 VAL A C 1
ATOM 660 O O . VAL A 1 80 ? 0.610 15.450 2.984 1.00 89.81 80 VAL A O 1
ATOM 663 N N . LEU A 1 81 ? 0.494 13.392 3.894 1.00 84.94 81 LEU A N 1
ATOM 664 C CA . LEU A 1 81 ? -0.959 13.358 4.041 1.00 84.94 81 LEU A CA 1
ATOM 665 C C . LEU A 1 81 ? -1.500 14.476 4.944 1.00 84.94 81 LEU A C 1
ATOM 667 O O . LEU A 1 81 ? -2.464 15.141 4.580 1.00 84.94 81 LEU A O 1
ATOM 671 N N . ASP A 1 82 ? -0.904 14.663 6.122 1.00 89.19 82 ASP A N 1
ATOM 672 C CA . ASP A 1 82 ? -1.409 15.591 7.144 1.00 89.19 82 ASP A CA 1
ATOM 673 C C . ASP A 1 82 ? -0.343 16.546 7.703 1.00 89.19 82 ASP A C 1
ATOM 675 O O . ASP A 1 82 ? -0.632 17.366 8.573 1.00 89.19 82 ASP A O 1
ATOM 679 N N . GLY A 1 83 ? 0.893 16.464 7.206 1.00 91.81 83 GLY A N 1
ATOM 680 C CA . GLY A 1 83 ? 1.996 17.322 7.626 1.00 91.81 83 GLY A CA 1
ATOM 681 C C . GLY A 1 83 ? 2.571 16.999 9.003 1.00 91.81 83 GLY A C 1
ATOM 682 O O . GLY A 1 83 ? 3.467 17.722 9.438 1.00 91.81 83 GLY A O 1
ATOM 683 N N . SER A 1 84 ? 2.096 15.951 9.685 1.00 94.12 84 SER A N 1
ATOM 684 C CA . SER A 1 84 ? 2.621 15.571 10.997 1.00 94.12 84 SER A CA 1
ATOM 685 C C . SER A 1 84 ? 4.064 15.067 10.906 1.00 94.12 84 SER A C 1
ATOM 687 O O . SER A 1 84 ? 4.463 14.405 9.944 1.00 94.12 84 SER A O 1
ATOM 689 N N . GLU A 1 85 ? 4.855 15.411 11.920 1.00 96.44 85 GLU A N 1
ATOM 690 C CA . GLU A 1 85 ? 6.278 15.089 12.010 1.00 96.44 85 GLU A CA 1
ATOM 691 C C . GLU A 1 85 ? 6.533 14.159 13.194 1.00 96.44 85 GLU A C 1
ATOM 693 O O . GLU A 1 85 ? 5.920 14.287 14.256 1.00 96.44 85 GLU A O 1
ATOM 698 N N . GLY A 1 86 ? 7.456 13.225 13.011 1.00 96.06 86 GLY A N 1
ATOM 699 C CA . GLY A 1 86 ? 7.860 12.275 14.036 1.00 96.06 86 GLY A CA 1
ATOM 700 C C . GLY A 1 86 ? 8.920 11.331 13.495 1.00 96.06 86 GLY A C 1
ATOM 701 O O . GLY A 1 86 ? 9.542 11.601 12.471 1.00 96.06 86 GLY A O 1
ATOM 702 N N . TYR A 1 87 ? 9.123 10.216 14.177 1.00 96.12 87 TYR A N 1
ATOM 703 C CA . TYR A 1 87 ? 10.182 9.268 13.879 1.00 96.12 87 TYR A CA 1
ATOM 704 C C . TYR A 1 87 ? 9.608 7.937 13.407 1.00 96.12 87 TYR A C 1
ATOM 706 O O . TYR A 1 87 ? 8.635 7.432 13.964 1.00 96.12 87 TYR A O 1
ATOM 714 N N . VAL A 1 88 ? 10.233 7.353 12.390 1.00 94.94 88 VAL A N 1
ATOM 715 C CA . VAL A 1 88 ? 9.928 6.005 11.900 1.00 94.94 88 VAL A CA 1
ATOM 716 C C . VAL A 1 88 ? 11.151 5.124 12.025 1.00 94.94 88 VAL A C 1
ATOM 718 O O . VAL A 1 88 ? 12.282 5.576 11.852 1.00 94.94 88 VAL A O 1
ATOM 721 N N . TYR A 1 89 ? 10.926 3.850 12.318 1.00 93.06 89 TYR A N 1
ATOM 722 C CA . TYR A 1 89 ? 12.012 2.887 12.385 1.00 93.06 89 TYR A CA 1
ATOM 723 C C . TYR A 1 89 ? 12.603 2.677 10.986 1.00 93.06 89 TYR A C 1
ATOM 725 O O . TYR A 1 89 ? 11.875 2.320 10.061 1.00 93.06 89 TYR A O 1
ATOM 733 N N . GLU A 1 90 ? 13.910 2.891 10.812 1.00 90.56 90 GLU A N 1
ATOM 734 C CA . GLU A 1 90 ? 14.551 2.920 9.485 1.00 90.56 90 GLU A CA 1
ATOM 735 C C . GLU A 1 90 ? 14.345 1.621 8.694 1.00 90.56 90 GLU A C 1
ATOM 737 O O . GLU A 1 90 ? 14.135 1.644 7.485 1.00 90.56 90 GLU A O 1
ATOM 742 N N . LYS A 1 91 ? 14.331 0.471 9.373 1.00 87.94 91 LYS A N 1
ATOM 743 C CA . LYS A 1 91 ? 14.104 -0.833 8.730 1.00 87.94 91 LYS A CA 1
ATOM 744 C C . LYS A 1 91 ? 12.690 -1.006 8.172 1.00 87.94 91 LYS A C 1
ATOM 746 O O . LYS A 1 91 ? 12.425 -1.980 7.472 1.00 87.94 91 LYS A O 1
ATOM 751 N N . TYR A 1 92 ? 11.762 -0.129 8.543 1.00 89.00 92 TYR A N 1
ATOM 752 C CA . TYR A 1 92 ? 10.355 -0.207 8.163 1.00 89.00 92 TYR A CA 1
ATOM 753 C C . TYR A 1 92 ? 10.007 0.730 7.010 1.00 89.00 92 TYR A C 1
ATOM 755 O O . TYR A 1 92 ? 8.830 0.859 6.678 1.00 89.00 92 TYR A O 1
ATOM 763 N N . ILE A 1 93 ? 11.001 1.354 6.382 1.00 88.62 93 ILE A N 1
ATOM 764 C CA . ILE A 1 93 ? 10.817 2.192 5.203 1.00 88.62 93 ILE A CA 1
ATOM 765 C C . ILE A 1 93 ? 11.630 1.667 4.019 1.00 88.62 93 ILE A C 1
ATOM 767 O O . ILE A 1 93 ? 12.670 1.032 4.184 1.00 88.62 93 ILE A O 1
ATOM 771 N N . ILE A 1 94 ? 11.151 1.953 2.814 1.00 87.56 94 ILE A N 1
ATOM 772 C CA . ILE A 1 94 ? 11.887 1.769 1.568 1.00 87.56 94 ILE A CA 1
ATOM 773 C C . ILE A 1 94 ? 12.468 3.118 1.165 1.00 87.56 94 ILE A C 1
ATOM 775 O O . ILE A 1 94 ? 11.742 4.107 1.024 1.00 87.56 94 ILE A O 1
ATOM 779 N N . LYS A 1 95 ? 13.788 3.126 0.988 1.00 85.50 95 LYS A N 1
ATOM 780 C CA . LYS A 1 95 ? 14.548 4.222 0.389 1.00 85.50 95 LYS A CA 1
ATOM 781 C C . LYS A 1 95 ? 14.779 3.918 -1.092 1.00 85.50 95 LYS A C 1
ATOM 783 O O . LYS A 1 95 ? 14.661 2.767 -1.502 1.00 85.50 95 LYS A O 1
ATOM 788 N N . GLU A 1 96 ? 15.118 4.946 -1.868 1.00 76.06 96 GLU A N 1
ATOM 789 C CA . GLU A 1 96 ? 15.594 4.792 -3.257 1.00 76.06 96 GLU A CA 1
ATOM 790 C C . GLU A 1 96 ? 14.607 4.065 -4.189 1.00 76.06 96 GLU A C 1
ATOM 792 O O . GLU A 1 96 ? 14.986 3.372 -5.129 1.00 76.06 96 GLU A O 1
ATOM 797 N N . LEU A 1 97 ? 13.311 4.246 -3.940 1.00 85.00 97 LEU A N 1
ATOM 798 C CA . LEU A 1 97 ? 12.264 3.730 -4.807 1.00 85.00 97 LEU A CA 1
ATOM 799 C C . LEU A 1 97 ? 12.298 4.444 -6.168 1.00 85.00 97 LEU A C 1
ATOM 801 O O . LEU A 1 97 ? 12.213 5.672 -6.212 1.00 85.00 97 LEU A O 1
ATOM 805 N N . LEU A 1 98 ? 12.334 3.690 -7.273 1.00 86.31 98 LEU A N 1
ATOM 806 C CA . LEU A 1 98 ? 12.199 4.272 -8.613 1.00 86.31 98 LEU A CA 1
ATOM 807 C C . LEU A 1 98 ? 10.761 4.723 -8.877 1.00 86.31 98 LEU A C 1
ATOM 809 O O . LEU A 1 98 ? 10.526 5.816 -9.384 1.00 86.31 98 LEU A O 1
ATOM 813 N N . SER A 1 99 ? 9.790 3.864 -8.560 1.00 87.38 99 SER A N 1
ATOM 814 C CA . SER A 1 99 ? 8.361 4.173 -8.669 1.00 87.38 99 SER A CA 1
ATOM 815 C C . SER A 1 99 ? 7.507 3.196 -7.862 1.00 87.38 99 SER A C 1
ATOM 817 O O . SER A 1 99 ? 7.948 2.104 -7.500 1.00 87.38 99 SER A O 1
ATOM 819 N N . LEU A 1 100 ? 6.266 3.591 -7.584 1.00 87.50 100 LEU A N 1
ATOM 820 C CA . LEU A 1 100 ? 5.212 2.661 -7.194 1.00 87.50 100 LEU A CA 1
ATOM 821 C C . LEU A 1 100 ? 4.554 2.105 -8.452 1.00 87.50 100 LEU A C 1
ATOM 823 O O . LEU A 1 100 ? 4.438 2.809 -9.453 1.00 87.50 100 LEU A O 1
ATOM 827 N N . GLY A 1 101 ? 4.090 0.867 -8.376 1.00 89.25 101 GLY A N 1
ATOM 828 C CA . GLY A 1 101 ? 3.288 0.263 -9.422 1.00 89.25 101 GLY A CA 1
ATOM 829 C C . GLY A 1 101 ? 2.244 -0.676 -8.858 1.00 89.25 101 GLY A C 1
ATOM 830 O O . GLY A 1 101 ? 2.235 -0.990 -7.667 1.00 89.25 101 GLY A O 1
ATOM 831 N N . VAL A 1 102 ? 1.363 -1.139 -9.729 1.00 87.19 102 VAL A N 1
ATOM 832 C CA . VAL A 1 102 ? 0.333 -2.100 -9.380 1.00 87.19 102 VAL A CA 1
ATOM 833 C C . VAL A 1 102 ? 0.135 -3.121 -10.486 1.00 87.19 102 VAL A C 1
ATOM 835 O O . VAL A 1 102 ? 0.010 -2.795 -11.664 1.00 87.19 102 VAL A O 1
ATOM 838 N N . ILE A 1 103 ? 0.148 -4.387 -10.098 1.00 85.81 103 ILE A N 1
ATOM 839 C CA . ILE A 1 103 ? -0.229 -5.507 -10.950 1.00 85.81 103 ILE A CA 1
ATOM 840 C C . ILE A 1 103 ? -1.749 -5.584 -10.868 1.00 85.81 103 ILE A C 1
ATOM 842 O O . ILE A 1 103 ? -2.271 -5.663 -9.765 1.00 85.81 103 ILE A O 1
ATOM 846 N N . LEU A 1 104 ? -2.457 -5.515 -11.996 1.00 76.50 104 LEU A N 1
ATOM 847 C CA . LEU A 1 104 ? -3.933 -5.482 -12.044 1.00 76.50 104 LEU A CA 1
ATOM 848 C C . LEU A 1 104 ? -4.557 -6.757 -12.624 1.00 76.50 104 LEU A C 1
ATOM 850 O O . LEU A 1 104 ? -5.777 -6.899 -12.652 1.00 76.50 104 LEU A O 1
ATOM 854 N N . LYS A 1 105 ? -3.724 -7.669 -13.119 1.00 74.06 105 LYS A N 1
ATOM 855 C CA . LYS A 1 105 ? -4.126 -8.896 -13.808 1.00 74.06 105 LYS A CA 1
ATOM 856 C C . LYS A 1 105 ? -3.282 -10.062 -13.324 1.00 74.06 105 LYS A C 1
ATOM 858 O O . LYS A 1 105 ? -2.206 -9.854 -12.763 1.00 74.06 105 LYS A O 1
ATOM 863 N N . GLU A 1 106 ? -3.741 -11.273 -13.618 1.00 76.00 106 GLU A N 1
ATOM 864 C CA . GLU A 1 106 ? -2.915 -12.449 -13.402 1.00 76.00 106 GLU A CA 1
ATOM 865 C C . GLU A 1 106 ? -1.626 -12.353 -14.227 1.00 76.00 106 GLU A C 1
ATOM 867 O O . GLU A 1 106 ? -1.661 -12.130 -15.439 1.00 76.00 106 GLU A O 1
ATOM 872 N N . THR A 1 107 ? -0.480 -12.464 -13.561 1.00 78.56 107 THR A N 1
ATOM 873 C CA . THR A 1 107 ? 0.829 -12.459 -14.222 1.00 78.56 107 THR A CA 1
ATOM 874 C C . THR A 1 107 ? 1.825 -13.341 -13.482 1.00 78.56 107 THR A C 1
ATOM 876 O O . THR A 1 107 ? 1.590 -13.776 -12.356 1.00 78.56 107 THR A O 1
ATOM 879 N N . LEU A 1 108 ? 2.954 -13.605 -14.129 1.00 78.81 108 LEU A N 1
ATOM 880 C CA . LEU A 1 108 ? 4.071 -14.347 -13.578 1.00 78.81 108 LEU A CA 1
ATOM 881 C C . LEU A 1 108 ? 5.150 -13.386 -13.088 1.00 78.81 108 LEU A C 1
ATOM 883 O O . LEU A 1 108 ? 5.561 -12.469 -13.800 1.00 78.81 108 LEU A O 1
ATOM 887 N N . ILE A 1 109 ? 5.665 -13.665 -11.897 1.00 80.19 109 ILE A N 1
ATOM 888 C CA . ILE A 1 109 ? 6.904 -13.065 -11.402 1.00 80.19 109 ILE A CA 1
ATOM 889 C C . ILE A 1 109 ? 8.026 -14.101 -11.405 1.00 80.19 109 ILE A C 1
ATOM 891 O O . ILE A 1 109 ? 7.786 -15.304 -11.264 1.00 80.19 109 ILE A O 1
ATOM 895 N N . TYR A 1 110 ? 9.253 -13.613 -11.541 1.00 81.56 110 TYR A N 1
ATOM 896 C CA . TYR A 1 110 ? 10.433 -14.424 -11.810 1.00 81.56 110 TYR A CA 1
ATOM 897 C C . TYR A 1 110 ? 11.562 -14.092 -10.830 1.00 81.56 110 TYR A C 1
ATOM 899 O O . TYR A 1 110 ? 11.700 -12.955 -10.387 1.00 81.56 110 TYR A O 1
ATOM 907 N N . ASP A 1 111 ? 12.430 -15.052 -10.520 1.00 80.06 111 ASP A N 1
ATOM 908 C CA . ASP A 1 111 ? 13.625 -14.784 -9.697 1.00 80.06 111 ASP A CA 1
ATOM 909 C C . ASP A 1 111 ? 14.709 -14.010 -10.470 1.00 8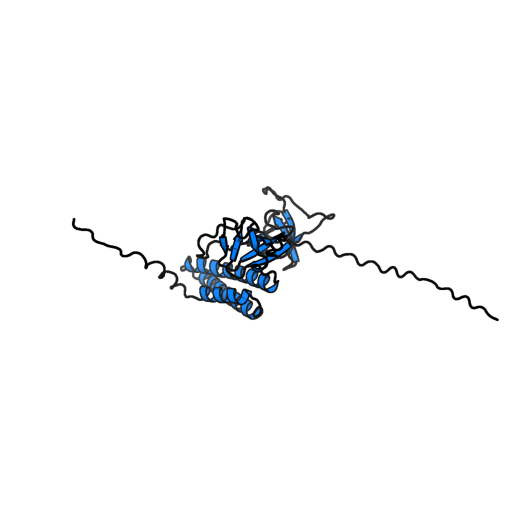0.06 111 ASP A C 1
ATOM 911 O O . ASP A 1 111 ? 15.553 -13.332 -9.889 1.00 80.06 111 ASP A O 1
ATOM 915 N N . THR A 1 112 ? 14.677 -14.088 -11.802 1.00 79.94 112 THR A N 1
ATOM 916 C CA . THR A 1 112 ? 15.601 -13.406 -12.719 1.00 79.94 112 THR A CA 1
ATOM 917 C C . THR A 1 112 ? 14.812 -12.783 -13.873 1.00 79.94 112 THR A C 1
ATOM 919 O O . THR A 1 112 ? 13.705 -13.242 -14.152 1.00 79.94 112 THR A O 1
ATOM 922 N N . PRO A 1 113 ? 15.345 -11.768 -14.575 1.00 79.69 113 PRO A N 1
ATOM 923 C CA . PRO A 1 113 ? 14.654 -11.112 -15.689 1.00 79.69 113 PRO A CA 1
ATOM 924 C C . PRO A 1 113 ? 14.696 -11.965 -16.973 1.00 79.69 113 PRO A C 1
ATOM 926 O O . PRO A 1 113 ? 15.245 -11.555 -17.994 1.00 79.69 113 PRO A O 1
ATOM 929 N N . ALA A 1 114 ? 14.174 -13.191 -16.910 1.00 73.94 114 ALA A N 1
ATOM 930 C CA . ALA A 1 114 ? 14.144 -14.143 -18.015 1.00 73.94 114 ALA A CA 1
ATOM 931 C C . ALA A 1 114 ? 12.851 -14.973 -17.992 1.00 73.94 114 ALA A C 1
ATOM 933 O O . ALA A 1 114 ? 12.535 -15.624 -17.000 1.00 73.94 114 ALA A O 1
ATOM 934 N N . ILE A 1 115 ? 12.143 -15.023 -19.127 1.00 66.56 115 ILE A N 1
ATOM 935 C CA . ILE A 1 115 ? 10.878 -15.776 -19.298 1.00 66.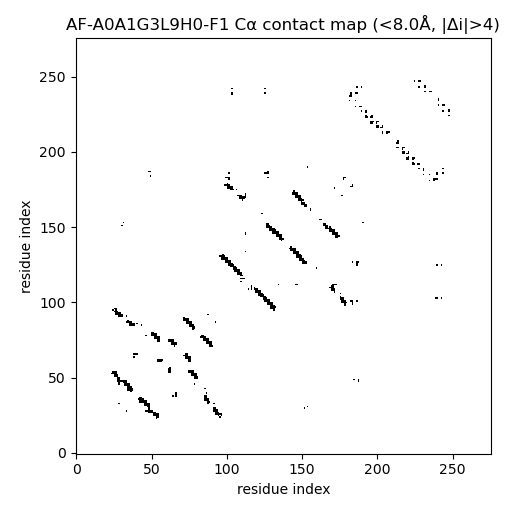56 115 ILE A CA 1
ATOM 936 C C . ILE A 1 115 ? 11.076 -17.288 -19.070 1.00 66.56 115 ILE A C 1
ATOM 938 O O . ILE A 1 115 ? 10.154 -18.005 -18.671 1.00 66.56 115 ILE A O 1
ATOM 942 N N . THR A 1 116 ? 12.293 -17.778 -19.315 1.00 65.94 116 THR A N 1
ATOM 943 C CA . THR A 1 116 ? 12.703 -19.178 -19.142 1.00 65.94 116 THR A CA 1
ATOM 944 C C . THR A 1 116 ? 13.102 -19.532 -17.708 1.00 65.94 116 THR A C 1
ATOM 946 O O . THR A 1 116 ? 13.476 -20.680 -17.459 1.00 65.94 116 THR A O 1
ATOM 949 N N . ALA A 1 117 ? 13.047 -18.589 -16.757 1.00 61.81 117 ALA A N 1
ATOM 950 C CA . ALA A 1 117 ? 13.386 -18.882 -15.369 1.00 61.81 117 ALA A CA 1
ATOM 951 C C . ALA A 1 117 ? 12.464 -19.977 -14.799 1.00 61.81 117 ALA A C 1
ATOM 953 O O . ALA A 1 117 ? 11.266 -20.029 -15.084 1.00 61.81 117 ALA A O 1
ATOM 954 N N . ARG A 1 118 ? 13.063 -20.885 -14.018 1.00 47.72 118 ARG A N 1
ATOM 955 C CA . ARG A 1 118 ? 12.445 -22.147 -13.572 1.00 47.72 118 ARG A CA 1
ATOM 956 C C . ARG A 1 118 ? 11.357 -21.966 -12.509 1.00 47.72 118 ARG A C 1
ATOM 958 O O . ARG A 1 118 ? 10.556 -22.876 -12.324 1.00 47.72 118 ARG A O 1
ATOM 965 N N . THR A 1 119 ? 11.305 -20.808 -11.857 1.00 56.56 119 THR A N 1
ATOM 966 C CA . THR A 1 119 ? 10.315 -20.477 -10.827 1.00 56.56 119 THR A CA 1
ATOM 967 C C . THR A 1 119 ? 9.385 -19.400 -11.369 1.00 56.56 119 THR A C 1
ATOM 969 O O . THR A 1 119 ? 9.791 -18.257 -11.577 1.00 56.56 119 THR A O 1
ATOM 972 N N . LYS A 1 120 ? 8.142 -19.795 -11.636 1.00 59.53 120 LYS A N 1
ATOM 973 C CA . LYS A 1 120 ? 7.053 -18.927 -12.080 1.00 59.53 120 LYS A CA 1
ATOM 974 C C . LYS A 1 120 ? 6.012 -18.933 -10.977 1.00 59.53 120 LYS A C 1
ATOM 976 O O . LYS A 1 120 ? 5.331 -19.938 -10.801 1.00 59.53 120 LYS A O 1
ATOM 981 N N . ASN A 1 121 ? 5.909 -17.836 -10.237 1.00 65.69 121 ASN A N 1
ATOM 982 C CA . ASN A 1 121 ? 4.854 -17.692 -9.241 1.00 65.69 121 ASN A CA 1
ATOM 983 C C . ASN A 1 121 ? 3.731 -16.854 -9.858 1.00 65.69 121 ASN A C 1
ATOM 985 O O . ASN A 1 121 ? 3.974 -15.685 -10.175 1.00 65.69 121 ASN A O 1
ATOM 989 N N . PRO A 1 122 ? 2.536 -17.422 -10.084 1.00 64.69 122 PRO A N 1
ATOM 990 C CA . PRO A 1 122 ? 1.405 -16.634 -10.536 1.00 64.69 122 PRO A CA 1
ATOM 991 C C . PRO A 1 122 ? 0.954 -15.700 -9.412 1.00 64.69 122 PRO A C 1
ATOM 993 O O . PRO A 1 122 ? 0.751 -16.120 -8.273 1.00 64.69 122 PRO A O 1
ATOM 996 N N . ILE A 1 123 ? 0.778 -14.425 -9.735 1.00 65.25 123 ILE A N 1
ATOM 997 C CA . ILE A 1 123 ? 0.048 -13.477 -8.900 1.00 65.25 123 ILE A CA 1
ATOM 998 C C . ILE A 1 123 ? -1.371 -13.438 -9.444 1.00 65.25 123 ILE A C 1
ATOM 1000 O O . ILE A 1 123 ? -1.568 -12.950 -10.545 1.00 65.25 123 ILE A O 1
ATOM 1004 N N . LYS A 1 124 ? -2.347 -13.940 -8.683 1.00 61.25 124 LYS A N 1
ATOM 1005 C CA . LYS A 1 124 ? -3.761 -14.046 -9.099 1.00 61.25 124 LYS A CA 1
ATOM 1006 C C . LYS A 1 124 ? -4.628 -12.842 -8.687 1.00 61.25 124 LYS A C 1
ATOM 1008 O O . LYS A 1 124 ? -5.846 -12.898 -8.796 1.00 61.25 124 LYS A O 1
ATOM 1013 N N . THR A 1 125 ? -4.037 -11.774 -8.150 1.00 67.50 125 THR A N 1
ATOM 1014 C CA . THR A 1 125 ? -4.787 -10.651 -7.561 1.00 67.50 125 THR A CA 1
ATOM 1015 C C . THR A 1 125 ? -4.118 -9.308 -7.824 1.00 67.50 125 THR A C 1
ATOM 1017 O O . THR A 1 125 ? -2.940 -9.274 -8.186 1.00 67.50 125 THR A O 1
ATOM 1020 N N . ALA A 1 126 ? -4.847 -8.201 -7.644 1.00 76.25 126 ALA A N 1
ATOM 1021 C CA . ALA A 1 126 ? -4.242 -6.891 -7.799 1.00 76.25 126 ALA A CA 1
ATOM 1022 C C . ALA A 1 126 ? -3.310 -6.579 -6.624 1.00 76.25 126 ALA A C 1
ATOM 1024 O O . ALA A 1 126 ? -3.728 -6.489 -5.463 1.00 76.25 126 ALA A O 1
ATOM 1025 N N . VAL A 1 127 ? -2.031 -6.411 -6.941 1.00 79.06 127 VAL A N 1
ATOM 1026 C CA . VAL A 1 127 ? -0.950 -6.296 -5.966 1.00 79.06 127 VAL A CA 1
ATOM 1027 C C . VAL A 1 127 ? -0.174 -5.026 -6.231 1.00 79.06 127 VAL A C 1
ATOM 1029 O O . VAL A 1 127 ? 0.400 -4.830 -7.301 1.00 79.06 127 VAL A O 1
ATOM 1032 N N . LEU A 1 128 ? -0.138 -4.164 -5.227 1.00 82.56 128 LEU A N 1
ATOM 1033 C CA . LEU A 1 128 ? 0.752 -3.019 -5.214 1.00 82.56 128 LEU A CA 1
ATOM 1034 C C . LEU A 1 128 ? 2.204 -3.489 -5.034 1.00 82.56 128 LEU A C 1
ATOM 1036 O O . LEU A 1 128 ? 2.503 -4.425 -4.282 1.00 82.56 128 LEU A O 1
ATOM 1040 N N . ALA A 1 129 ? 3.110 -2.824 -5.739 1.00 86.56 129 ALA A N 1
ATOM 1041 C CA . ALA A 1 129 ? 4.507 -3.192 -5.838 1.00 86.56 129 ALA A CA 1
ATOM 1042 C C . ALA A 1 129 ? 5.420 -1.963 -5.792 1.00 86.56 129 ALA A C 1
ATOM 1044 O O . ALA A 1 129 ? 5.122 -0.896 -6.329 1.00 86.56 129 ALA A O 1
ATOM 1045 N N . PHE A 1 130 ? 6.579 -2.150 -5.176 1.00 88.31 130 PHE A N 1
ATOM 1046 C CA . PHE A 1 130 ? 7.676 -1.198 -5.161 1.00 88.31 130 PHE A CA 1
ATOM 1047 C C . PHE A 1 130 ? 8.648 -1.520 -6.284 1.00 88.31 130 PHE A C 1
ATOM 1049 O O . PHE A 1 130 ? 9.211 -2.611 -6.282 1.00 88.31 130 PHE A O 1
ATOM 1056 N N . VAL A 1 131 ? 8.873 -0.597 -7.217 1.00 90.06 131 VAL A N 1
ATOM 1057 C CA . VAL A 1 131 ? 9.874 -0.755 -8.277 1.00 90.06 131 VAL A CA 1
ATOM 1058 C C . VAL A 1 131 ? 11.228 -0.282 -7.764 1.00 90.06 131 VAL A C 1
ATOM 1060 O O . VAL A 1 131 ? 11.424 0.904 -7.501 1.00 90.06 131 VAL A O 1
ATOM 1063 N N . LEU A 1 132 ? 12.158 -1.222 -7.628 1.00 89.69 132 LEU A N 1
ATOM 1064 C CA . LEU A 1 132 ? 13.489 -0.997 -7.065 1.00 89.69 132 LEU A CA 1
ATOM 1065 C C . LEU A 1 132 ? 14.549 -0.808 -8.151 1.00 89.69 132 LEU A C 1
ATOM 1067 O O . LEU A 1 132 ? 15.489 -0.044 -7.977 1.00 89.69 132 LEU A O 1
ATOM 1071 N N . GLU A 1 133 ? 14.403 -1.503 -9.278 1.00 90.44 133 GLU A N 1
ATOM 1072 C CA . GLU A 1 133 ? 15.389 -1.491 -10.359 1.00 90.44 133 GLU A CA 1
ATOM 1073 C C . GLU A 1 133 ? 14.702 -1.681 -11.713 1.00 90.44 133 GLU A C 1
ATOM 1075 O O . GLU A 1 133 ? 13.685 -2.371 -11.821 1.00 90.44 133 GLU A O 1
ATOM 1080 N N . GLU A 1 134 ? 15.284 -1.106 -12.760 1.00 89.69 134 GLU A N 1
ATOM 1081 C CA . GLU A 1 134 ? 14.905 -1.348 -14.148 1.00 89.69 134 GLU A CA 1
ATOM 1082 C C . GLU A 1 134 ? 16.080 -1.973 -14.896 1.00 89.69 134 GLU A C 1
ATOM 1084 O O . GLU A 1 134 ? 17.187 -1.437 -14.892 1.00 89.69 134 GLU A O 1
ATOM 1089 N N . LYS A 1 135 ? 15.812 -3.064 -15.616 1.00 86.81 135 LYS A N 1
ATOM 1090 C CA . LYS A 1 135 ? 16.764 -3.670 -16.541 1.00 86.81 135 LYS A CA 1
ATOM 1091 C C . LYS A 1 135 ? 16.181 -3.689 -17.947 1.00 86.81 135 LYS A C 1
ATOM 1093 O O . LYS A 1 135 ? 15.134 -4.289 -18.197 1.00 86.81 135 LYS A O 1
ATOM 1098 N N . LYS A 1 136 ? 16.884 -3.051 -18.880 1.00 78.44 136 LYS A N 1
ATOM 1099 C CA . LYS A 1 136 ? 16.612 -3.189 -20.312 1.00 78.44 136 LYS A CA 1
ATOM 1100 C C . LYS A 1 136 ? 17.329 -4.430 -20.826 1.00 78.44 136 LYS A C 1
ATOM 1102 O O . LYS A 1 136 ? 18.460 -4.700 -20.426 1.00 78.44 136 LYS A O 1
ATOM 1107 N N . ASN A 1 137 ? 16.647 -5.213 -21.653 1.00 68.31 137 ASN A N 1
ATOM 1108 C CA . ASN A 1 137 ? 17.269 -6.344 -22.319 1.00 68.31 137 ASN A CA 1
ATOM 1109 C C . ASN A 1 137 ? 17.835 -5.847 -23.652 1.00 68.31 137 ASN A C 1
ATOM 1111 O O . ASN A 1 137 ? 17.073 -5.406 -24.506 1.00 68.31 137 ASN A O 1
ATOM 1115 N N . ASP A 1 138 ? 19.154 -5.908 -23.822 1.00 57.41 138 ASP A N 1
ATOM 1116 C CA . ASP A 1 138 ? 19.831 -5.432 -25.040 1.00 57.41 138 ASP A CA 1
ATOM 1117 C C . ASP A 1 138 ? 19.727 -6.429 -26.215 1.00 57.41 138 ASP A C 1
ATOM 1119 O O . ASP A 1 138 ? 20.320 -6.221 -27.278 1.00 57.41 138 ASP A O 1
ATOM 1123 N N . SER A 1 139 ? 18.998 -7.543 -26.054 1.00 55.50 139 SER A N 1
ATOM 1124 C CA . SER A 1 139 ? 18.811 -8.519 -27.126 1.00 55.50 139 SER A CA 1
ATOM 1125 C C . SER A 1 139 ? 17.705 -8.079 -28.091 1.00 55.50 139 SER A C 1
ATOM 1127 O O . SER A 1 139 ? 16.541 -7.920 -27.732 1.00 55.50 139 SER A O 1
ATOM 1129 N N . LYS A 1 140 ? 18.086 -7.938 -29.364 1.00 51.97 140 LYS A N 1
ATOM 1130 C CA . LYS A 1 140 ? 17.261 -7.469 -30.494 1.00 51.97 140 LYS A CA 1
ATOM 1131 C C . LYS A 1 140 ? 15.995 -8.290 -30.794 1.00 51.97 140 LYS A C 1
ATOM 1133 O O . LYS A 1 140 ? 15.259 -7.926 -31.702 1.00 51.97 140 LYS A O 1
ATOM 1138 N N . GLU A 1 141 ? 15.7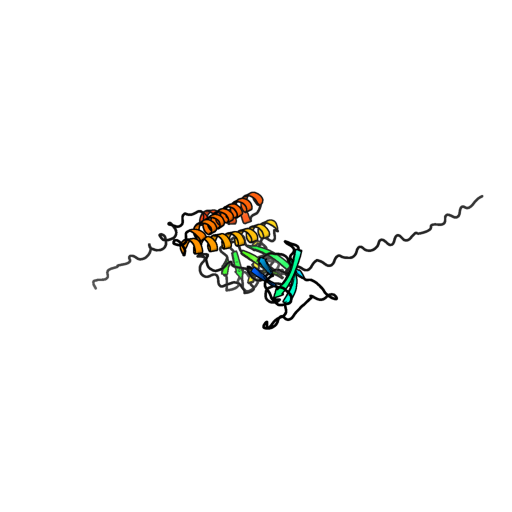54 -9.396 -30.094 1.00 44.88 141 GLU A N 1
ATOM 1139 C CA . GLU A 1 141 ? 14.664 -10.327 -30.415 1.00 44.88 141 GLU A CA 1
ATOM 1140 C C . GLU A 1 141 ? 13.414 -10.167 -29.550 1.00 44.88 141 GLU A C 1
ATOM 1142 O O . GLU A 1 141 ? 12.383 -10.703 -29.926 1.00 44.88 141 GLU A O 1
ATOM 1147 N N . ASN A 1 142 ? 13.464 -9.421 -28.443 1.00 51.50 142 ASN A N 1
ATOM 1148 C CA . ASN A 1 142 ? 12.282 -8.997 -27.687 1.00 51.50 142 ASN A CA 1
ATOM 1149 C C . ASN A 1 142 ? 12.704 -7.894 -26.709 1.00 51.50 142 ASN A C 1
ATOM 1151 O O . ASN A 1 142 ? 13.279 -8.187 -25.657 1.00 51.50 142 ASN A O 1
ATOM 1155 N N . GLU A 1 143 ? 12.411 -6.632 -27.036 1.00 55.50 143 GLU A N 1
ATOM 1156 C CA . GLU A 1 143 ? 12.632 -5.469 -26.163 1.00 55.50 143 GLU A CA 1
ATOM 1157 C C . GLU A 1 143 ? 11.661 -5.484 -24.966 1.00 55.50 143 GLU A C 1
ATOM 1159 O O . GLU A 1 143 ? 10.807 -4.618 -24.792 1.00 55.50 143 GLU A O 1
ATOM 1164 N N . SER A 1 144 ? 11.742 -6.505 -24.116 1.00 68.94 144 SER A N 1
ATOM 1165 C CA . SER A 1 144 ? 10.987 -6.542 -22.870 1.00 68.94 144 SER A CA 1
ATOM 1166 C C . SER A 1 144 ? 11.779 -5.803 -21.797 1.00 68.94 144 SER A C 1
ATOM 1168 O O . SER A 1 144 ? 12.852 -6.239 -21.379 1.00 68.94 144 SER A O 1
ATOM 1170 N N . LYS A 1 145 ? 11.244 -4.667 -21.346 1.00 86.81 145 LYS A N 1
ATOM 1171 C CA . LYS A 1 145 ? 11.725 -3.963 -20.154 1.00 86.81 145 LYS A CA 1
ATOM 1172 C C . LYS A 1 145 ? 11.336 -4.766 -18.913 1.00 86.81 145 LYS A C 1
ATOM 1174 O O . LYS A 1 145 ? 10.166 -5.108 -18.742 1.00 86.81 145 LYS A O 1
ATOM 1179 N N . TRP A 1 146 ? 12.307 -5.043 -18.051 1.00 89.69 146 TRP A N 1
ATOM 1180 C CA . TRP A 1 146 ? 12.111 -5.782 -16.807 1.00 89.69 146 TRP A CA 1
ATOM 1181 C C . TRP A 1 146 ? 12.222 -4.855 -15.608 1.00 89.69 146 TRP A C 1
ATOM 1183 O O . TRP A 1 146 ? 13.100 -3.993 -15.556 1.00 89.69 146 TRP A O 1
ATOM 1193 N N . LEU A 1 147 ? 11.345 -5.059 -14.632 1.00 90.88 147 LEU A N 1
ATOM 1194 C CA . LEU A 1 147 ? 11.325 -4.313 -13.384 1.00 90.88 147 LEU A CA 1
ATOM 1195 C C . LEU A 1 147 ? 11.589 -5.269 -12.230 1.00 90.88 147 LEU A C 1
ATOM 1197 O O . LEU A 1 147 ? 10.894 -6.278 -12.084 1.00 90.88 147 LEU A O 1
ATOM 1201 N N . LYS A 1 148 ? 12.582 -4.943 -11.408 1.00 90.75 148 LYS A N 1
ATOM 1202 C CA . LYS A 1 148 ? 12.781 -5.593 -10.121 1.00 90.75 148 LYS A CA 1
ATOM 1203 C C . LYS A 1 148 ? 11.832 -4.947 -9.136 1.00 90.75 148 LYS A C 1
ATOM 1205 O O . LYS A 1 148 ? 11.889 -3.739 -8.902 1.00 90.75 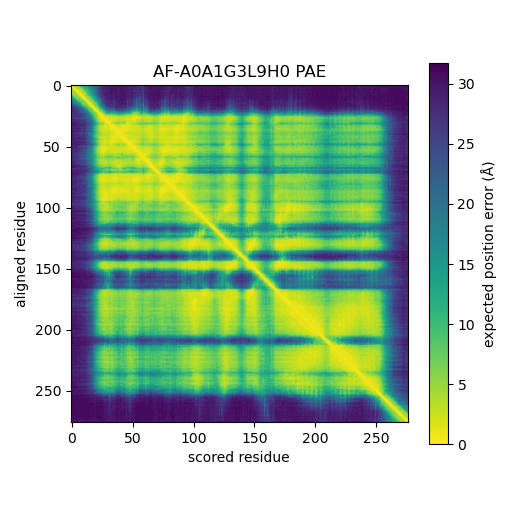148 LYS A O 1
ATOM 1210 N N . ILE A 1 149 ? 10.954 -5.756 -8.579 1.00 88.38 149 ILE A N 1
ATOM 1211 C CA . ILE A 1 149 ? 9.890 -5.319 -7.707 1.00 88.38 149 ILE A CA 1
ATOM 1212 C C . ILE A 1 149 ? 9.945 -6.014 -6.357 1.00 88.38 149 ILE A C 1
ATOM 1214 O O . ILE A 1 149 ? 10.399 -7.152 -6.223 1.00 88.38 149 ILE A O 1
ATOM 1218 N N . LYS A 1 150 ? 9.393 -5.334 -5.362 1.00 85.12 150 LYS A N 1
ATOM 1219 C CA . LYS A 1 150 ? 8.963 -5.934 -4.108 1.00 85.12 150 LYS A CA 1
ATOM 1220 C C . LYS A 1 150 ? 7.456 -5.771 -4.005 1.00 85.12 150 LYS A C 1
ATOM 1222 O O . LYS A 1 150 ? 6.956 -4.655 -3.898 1.00 85.12 150 LYS A O 1
ATOM 1227 N N . CYS A 1 151 ? 6.740 -6.882 -4.111 1.00 78.69 151 CYS A N 1
ATOM 1228 C CA . CYS A 1 151 ? 5.294 -6.897 -3.950 1.00 78.69 151 CYS A CA 1
ATOM 1229 C C . CYS A 1 151 ? 4.932 -6.783 -2.473 1.00 78.69 151 CYS A C 1
ATOM 1231 O O . CYS A 1 151 ? 5.690 -7.191 -1.596 1.00 78.69 151 CYS A O 1
ATOM 1233 N N . PHE A 1 152 ? 3.733 -6.306 -2.200 1.00 70.38 152 PHE A N 1
ATOM 1234 C CA . PHE A 1 152 ? 3.130 -6.457 -0.887 1.00 70.38 152 PHE A CA 1
ATOM 1235 C C . PHE A 1 152 ? 1.829 -7.218 -1.058 1.00 70.38 152 PHE A C 1
ATOM 1237 O O . PHE A 1 152 ? 0.902 -6.769 -1.731 1.00 70.38 152 PHE A O 1
ATOM 1244 N N . ASN A 1 153 ? 1.779 -8.391 -0.443 1.00 61.22 153 ASN A N 1
ATOM 1245 C CA . ASN A 1 153 ? 0.543 -9.135 -0.341 1.00 61.22 153 ASN A CA 1
ATOM 1246 C C . ASN A 1 153 ? -0.145 -8.720 0.969 1.00 61.22 153 ASN A C 1
ATOM 1248 O O . ASN A 1 153 ? 0.503 -8.806 2.020 1.00 61.22 153 ASN A O 1
ATOM 1252 N N . PRO A 1 154 ? -1.412 -8.268 0.965 1.00 50.88 154 PRO A N 1
ATOM 1253 C CA . PRO A 1 154 ? -2.182 -8.237 2.202 1.00 50.88 154 PRO A CA 1
ATOM 1254 C C . PRO A 1 154 ? -2.177 -9.634 2.848 1.00 50.88 154 PRO A C 1
ATOM 1256 O O . PRO A 1 154 ? -2.065 -10.646 2.158 1.00 50.88 154 PRO A O 1
ATOM 1259 N N . ASN A 1 155 ? -2.259 -9.684 4.182 1.00 44.44 155 ASN A N 1
ATOM 1260 C CA . ASN A 1 155 ? -2.206 -10.931 4.949 1.00 44.44 155 ASN A CA 1
ATOM 1261 C C . ASN A 1 155 ? -3.142 -12.018 4.381 1.00 44.44 155 ASN A C 1
ATOM 1263 O O . ASN A 1 155 ? -4.205 -11.719 3.835 1.00 44.44 155 ASN A O 1
ATOM 1267 N N . THR A 1 156 ? -2.710 -13.263 4.580 1.00 43.50 156 THR A N 1
ATOM 1268 C CA . THR A 1 156 ? -3.150 -14.589 4.092 1.00 43.50 156 THR A CA 1
ATOM 1269 C C . THR A 1 156 ? -4.649 -14.960 4.137 1.00 43.50 156 THR A C 1
ATOM 1271 O O . THR A 1 156 ? -4.976 -16.126 3.959 1.00 43.50 156 THR A O 1
ATOM 1274 N N . ASP A 1 157 ? -5.573 -14.019 4.334 1.00 39.22 157 ASP A N 1
ATOM 1275 C CA . ASP A 1 157 ? -7.024 -14.278 4.424 1.00 39.22 157 ASP A CA 1
ATOM 1276 C C . ASP A 1 157 ? -7.740 -14.269 3.066 1.00 39.22 157 ASP A C 1
ATOM 1278 O O . ASP A 1 157 ? -8.957 -14.428 2.981 1.00 39.22 157 ASP A O 1
ATOM 1282 N N . TYR A 1 158 ? -7.010 -14.073 1.973 1.00 43.81 158 TYR A N 1
ATOM 1283 C CA . TYR A 1 158 ? -7.487 -14.577 0.698 1.00 43.81 158 TYR A CA 1
ATOM 1284 C C . TYR A 1 158 ? -7.269 -16.092 0.711 1.00 43.81 158 TYR A C 1
ATOM 1286 O O . TYR A 1 158 ? -6.136 -16.531 0.880 1.00 43.81 158 TYR A O 1
ATOM 1294 N N . GLN A 1 159 ? -8.298 -16.895 0.432 1.00 39.03 159 GLN A N 1
ATOM 1295 C CA . GLN A 1 159 ? -8.130 -18.288 -0.012 1.00 39.03 159 GLN A CA 1
ATOM 1296 C C . GLN A 1 159 ? -7.441 -18.360 -1.401 1.00 39.03 159 GLN A C 1
ATOM 1298 O O . GLN A 1 159 ? -7.797 -19.152 -2.262 1.00 39.03 159 GLN A O 1
ATOM 1303 N N . ILE A 1 160 ? -6.459 -17.492 -1.649 1.00 40.41 160 ILE A N 1
ATOM 1304 C CA . ILE A 1 160 ? -5.472 -17.619 -2.706 1.00 40.41 160 ILE A CA 1
ATOM 1305 C C . ILE A 1 160 ? -4.422 -18.542 -2.097 1.00 40.41 160 ILE A C 1
ATOM 1307 O O . ILE A 1 160 ? -3.700 -18.133 -1.189 1.00 40.41 160 ILE A O 1
ATOM 1311 N N . GLU A 1 161 ? -4.424 -19.802 -2.531 1.00 36.19 161 GLU A N 1
ATOM 1312 C CA . GLU A 1 161 ? -3.458 -20.844 -2.168 1.00 36.19 161 GLU A CA 1
ATOM 1313 C C . GLU A 1 161 ? -2.096 -20.243 -1.803 1.00 36.19 161 GLU A C 1
ATOM 1315 O O . GLU A 1 161 ? -1.429 -19.697 -2.678 1.00 36.19 161 GLU A O 1
ATOM 1320 N N . LYS A 1 162 ? -1.737 -20.293 -0.509 1.00 39.38 162 LYS A N 1
ATOM 1321 C CA . LYS A 1 162 ? -0.413 -19.988 0.064 1.00 39.38 162 LYS A CA 1
ATOM 1322 C C . LYS A 1 162 ? 0.504 -19.188 -0.877 1.00 39.38 162 LYS A C 1
ATOM 1324 O O . LYS A 1 162 ? 1.507 -19.711 -1.357 1.00 39.38 162 LYS A O 1
ATOM 1329 N N . MET A 1 163 ? 0.192 -17.918 -1.137 1.00 37.28 163 MET A N 1
ATOM 1330 C CA . MET A 1 163 ? 1.233 -17.033 -1.654 1.00 37.28 163 MET A CA 1
ATOM 1331 C C . MET A 1 163 ? 2.226 -16.855 -0.514 1.00 37.28 163 MET A C 1
ATOM 1333 O O . MET A 1 163 ? 1.905 -16.199 0.480 1.00 37.28 163 MET A O 1
ATOM 1337 N N . ASP A 1 164 ? 3.406 -17.465 -0.649 1.00 40.72 164 ASP A N 1
ATOM 1338 C CA . ASP A 1 164 ? 4.538 -17.177 0.225 1.00 40.72 164 ASP A CA 1
ATOM 1339 C C . ASP A 1 164 ? 4.637 -15.657 0.382 1.00 40.72 164 ASP A C 1
ATOM 1341 O O . ASP A 1 164 ? 4.548 -14.943 -0.625 1.00 40.72 164 ASP A O 1
ATOM 1345 N N . PRO A 1 165 ? 4.762 -15.125 1.609 1.00 44.91 165 PRO A N 1
ATOM 1346 C CA . PRO A 1 165 ? 4.849 -13.691 1.809 1.00 44.91 165 PRO A CA 1
ATOM 1347 C C . PRO A 1 165 ? 6.006 -13.156 0.961 1.00 44.91 165 PRO A C 1
ATOM 1349 O O . PRO A 1 165 ? 7.176 -13.450 1.218 1.00 44.91 165 PRO A O 1
ATOM 1352 N N . ILE A 1 166 ? 5.676 -12.399 -0.090 1.00 50.47 166 ILE A N 1
ATOM 1353 C CA . ILE A 1 166 ? 6.642 -11.913 -1.082 1.00 50.47 166 ILE A CA 1
ATOM 1354 C C . ILE A 1 166 ? 7.377 -10.702 -0.498 1.00 50.47 166 ILE A C 1
ATOM 1356 O O . ILE A 1 166 ? 7.345 -9.597 -1.022 1.00 50.47 166 ILE A O 1
ATOM 1360 N N . TYR A 1 167 ? 8.075 -10.904 0.618 1.00 54.00 167 TYR A N 1
ATOM 1361 C CA . TYR A 1 167 ? 9.118 -9.984 1.066 1.00 54.00 167 TYR A CA 1
ATOM 1362 C C . TYR A 1 167 ? 10.384 -10.111 0.214 1.00 54.00 167 TYR A C 1
ATOM 1364 O O . TYR A 1 167 ? 11.314 -9.321 0.387 1.00 54.00 167 TYR A O 1
ATOM 1372 N N . GLN A 1 168 ? 10.434 -11.098 -0.680 1.00 70.12 168 GLN A N 1
ATOM 1373 C CA . GLN A 1 168 ? 11.556 -11.304 -1.576 1.00 70.12 168 GLN A CA 1
ATOM 1374 C C . GLN A 1 168 ? 11.395 -10.483 -2.852 1.00 70.12 168 GLN A C 1
ATOM 1376 O O . GLN A 1 168 ? 10.309 -10.354 -3.411 1.00 70.12 168 GLN A O 1
ATOM 1381 N N . GLU A 1 169 ? 12.512 -9.947 -3.318 1.00 85.19 169 GLU A N 1
ATOM 1382 C CA . GLU A 1 169 ? 12.576 -9.224 -4.577 1.00 85.19 169 GLU A CA 1
ATOM 1383 C C . GLU A 1 169 ? 12.362 -10.196 -5.743 1.00 85.19 169 GLU A C 1
ATOM 1385 O O . GLU A 1 169 ? 12.869 -11.325 -5.745 1.00 85.19 169 GLU A O 1
ATOM 1390 N N . ARG A 1 170 ? 11.581 -9.760 -6.727 1.00 86.12 170 ARG A N 1
ATOM 1391 C CA . ARG A 1 170 ? 11.229 -10.533 -7.920 1.00 86.12 170 ARG A CA 1
ATOM 1392 C C . ARG A 1 170 ? 11.275 -9.642 -9.148 1.00 86.12 170 ARG A C 1
ATOM 1394 O O . ARG A 1 170 ? 11.249 -8.425 -9.039 1.00 86.12 170 ARG A O 1
ATOM 1401 N N . TRP A 1 171 ? 11.336 -10.245 -10.320 1.00 87.75 171 TRP A N 1
ATOM 1402 C CA . TRP A 1 171 ? 11.308 -9.567 -11.605 1.00 87.75 171 TRP A CA 1
ATOM 1403 C C . TRP A 1 171 ? 9.951 -9.756 -12.268 1.00 87.75 171 TRP A C 1
ATOM 1405 O O . TRP A 1 171 ? 9.401 -10.856 -12.270 1.00 87.75 171 TRP A O 1
ATOM 1415 N N . VAL A 1 172 ? 9.432 -8.684 -12.854 1.00 87.25 172 VAL A N 1
ATOM 1416 C CA . VAL A 1 172 ? 8.206 -8.678 -13.657 1.00 87.25 172 VAL A CA 1
ATOM 1417 C C . VAL A 1 172 ? 8.470 -7.944 -14.969 1.00 87.25 172 VAL A C 1
ATOM 1419 O O . VAL A 1 172 ? 9.354 -7.084 -15.043 1.00 87.25 172 VAL A O 1
ATOM 1422 N N . GLN A 1 173 ? 7.719 -8.268 -16.017 1.00 88.06 173 GLN A N 1
ATOM 1423 C CA . GLN A 1 173 ? 7.735 -7.460 -17.232 1.00 88.06 173 GLN A CA 1
ATOM 1424 C C . GLN A 1 173 ? 7.045 -6.120 -16.969 1.00 88.06 173 GLN A C 1
ATOM 1426 O O . GLN A 1 173 ? 5.992 -6.066 -16.338 1.00 88.06 173 GLN A O 1
ATOM 1431 N N . ALA A 1 174 ? 7.616 -5.027 -17.475 1.00 89.00 174 ALA A N 1
ATOM 1432 C CA . ALA A 1 174 ? 7.058 -3.690 -17.273 1.00 89.00 174 ALA A CA 1
ATOM 1433 C C . ALA A 1 174 ? 5.626 -3.554 -17.818 1.00 89.00 174 ALA A C 1
ATOM 1435 O O . ALA A 1 174 ? 4.839 -2.797 -17.267 1.00 89.00 174 ALA A O 1
ATOM 1436 N N . SER A 1 175 ? 5.271 -4.310 -18.861 1.00 87.56 175 SER A N 1
ATOM 1437 C CA . SER A 1 175 ? 3.921 -4.355 -19.441 1.00 87.56 175 SER A CA 1
ATOM 1438 C C . SER A 1 175 ? 2.857 -4.964 -18.524 1.00 87.56 175 SER A C 1
ATOM 1440 O O . SER A 1 175 ? 1.667 -4.819 -18.794 1.00 87.56 175 SER A O 1
ATOM 1442 N N . ASP A 1 176 ? 3.263 -5.664 -17.465 1.00 87.19 176 ASP A N 1
ATOM 1443 C CA . ASP A 1 176 ? 2.347 -6.290 -16.509 1.00 87.19 176 ASP A CA 1
ATOM 1444 C C . ASP A 1 176 ? 2.151 -5.456 -15.239 1.00 87.19 176 ASP A C 1
ATOM 1446 O O . ASP A 1 176 ? 1.398 -5.853 -14.349 1.00 87.19 176 ASP A O 1
ATOM 1450 N N . LEU A 1 177 ? 2.805 -4.295 -15.166 1.00 88.50 177 LEU A N 1
ATOM 1451 C CA . LEU A 1 177 ? 2.740 -3.375 -14.043 1.00 88.50 177 LEU A CA 1
ATOM 1452 C C . LEU A 1 177 ? 2.208 -2.017 -14.515 1.00 88.50 177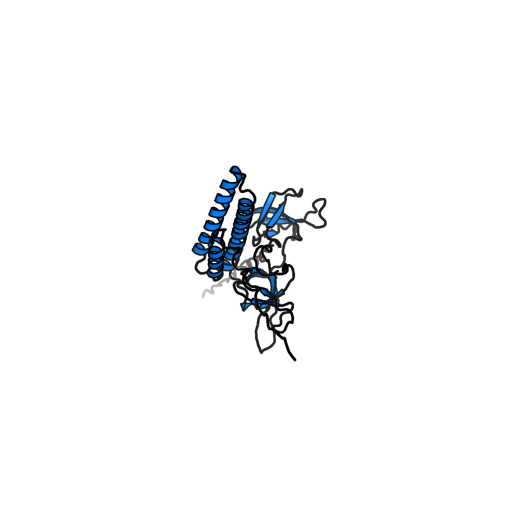 LEU A C 1
ATOM 1454 O O . LEU A 1 177 ? 2.833 -1.347 -15.335 1.00 88.50 177 LEU A O 1
ATOM 1458 N N . SER A 1 178 ? 1.080 -1.574 -13.962 1.00 90.25 178 SER A N 1
ATOM 1459 C CA . SER A 1 178 ? 0.625 -0.195 -14.136 1.00 90.25 178 SER A CA 1
ATOM 1460 C C . SER A 1 178 ? 1.395 0.724 -13.191 1.00 90.25 178 SER A C 1
ATOM 1462 O O . SER A 1 178 ? 1.424 0.501 -11.984 1.00 90.25 178 SER A O 1
ATOM 1464 N N . LEU A 1 179 ? 2.008 1.774 -13.736 1.00 89.56 179 LEU A N 1
ATOM 1465 C CA . LEU A 1 179 ? 2.625 2.864 -12.967 1.00 89.56 179 LEU A CA 1
ATOM 1466 C C . LEU A 1 179 ? 1.700 4.094 -12.878 1.00 89.56 179 LEU A C 1
ATOM 1468 O O . LEU A 1 179 ? 2.140 5.182 -12.509 1.00 89.56 179 LEU A O 1
ATOM 1472 N N . ASN A 1 180 ? 0.429 3.956 -13.273 1.00 89.94 180 ASN A N 1
ATOM 1473 C CA . ASN A 1 180 ? -0.532 5.052 -13.259 1.00 89.94 180 ASN A CA 1
ATOM 1474 C C . ASN A 1 180 ? -0.881 5.442 -11.814 1.00 89.94 180 ASN A C 1
ATOM 1476 O O . ASN A 1 180 ? -1.324 4.609 -11.025 1.00 89.94 180 ASN A O 1
ATOM 1480 N N . GLU A 1 181 ? -0.734 6.725 -11.477 1.00 85.06 181 GLU A N 1
ATOM 1481 C CA . GLU A 1 181 ? -0.991 7.228 -10.122 1.00 85.06 181 GLU A CA 1
ATOM 1482 C C . GLU A 1 181 ? -2.437 6.989 -9.655 1.00 85.06 181 GLU A C 1
ATOM 1484 O O . GLU A 1 181 ? -2.656 6.707 -8.477 1.00 85.06 181 GLU A O 1
ATOM 1489 N N . LYS A 1 182 ? -3.428 7.033 -10.558 1.00 86.62 182 LYS A N 1
ATOM 1490 C CA . LYS A 1 182 ? -4.824 6.726 -10.210 1.00 86.62 182 LYS A CA 1
ATOM 1491 C C . LYS A 1 182 ? -4.991 5.264 -9.811 1.00 86.62 182 LYS A C 1
ATOM 1493 O O . LYS A 1 182 ? -5.610 5.000 -8.786 1.00 86.62 182 LYS A O 1
ATOM 1498 N N . ASP A 1 183 ? -4.409 4.338 -10.574 1.00 87.56 183 ASP A N 1
ATOM 1499 C CA . ASP A 1 183 ? -4.492 2.901 -10.280 1.00 87.56 183 ASP A CA 1
ATOM 1500 C C . ASP A 1 183 ? -3.807 2.582 -8.944 1.00 87.56 183 ASP A C 1
ATOM 1502 O O . ASP A 1 183 ? -4.353 1.855 -8.115 1.00 87.56 183 ASP A O 1
ATOM 1506 N N . ILE A 1 184 ? -2.633 3.177 -8.708 1.00 85.94 184 ILE A N 1
ATOM 1507 C CA . ILE A 1 184 ? -1.869 3.019 -7.464 1.00 85.94 184 ILE A CA 1
ATOM 1508 C C . ILE A 1 184 ? -2.690 3.510 -6.266 1.00 85.94 184 ILE A C 1
ATOM 1510 O O . ILE A 1 184 ? -2.882 2.767 -5.302 1.00 85.94 184 ILE A O 1
ATOM 1514 N N . ASN A 1 185 ? -3.211 4.739 -6.333 1.00 83.81 185 ASN A N 1
ATOM 1515 C CA . ASN A 1 185 ? -3.998 5.329 -5.250 1.00 83.81 185 ASN A CA 1
ATOM 1516 C C . ASN A 1 185 ? -5.295 4.549 -4.998 1.00 83.81 185 ASN A C 1
ATOM 1518 O O . ASN A 1 185 ? -5.673 4.329 -3.846 1.00 83.81 185 ASN A O 1
ATOM 1522 N N . MET A 1 186 ? -5.959 4.101 -6.066 1.00 85.12 186 MET A N 1
ATOM 1523 C CA . MET A 1 186 ? -7.188 3.322 -5.972 1.00 85.12 186 MET A CA 1
ATOM 1524 C C . MET A 1 186 ? -6.949 1.972 -5.296 1.00 85.12 186 MET A C 1
ATOM 1526 O O . MET A 1 186 ? -7.670 1.634 -4.358 1.00 85.12 186 MET A O 1
ATOM 1530 N N . ILE A 1 187 ? -5.935 1.210 -5.722 1.00 83.44 187 ILE A N 1
ATOM 1531 C CA . ILE A 1 187 ? -5.641 -0.094 -5.115 1.00 83.44 187 ILE A CA 1
ATOM 1532 C C . ILE A 1 187 ? -5.135 0.066 -3.677 1.00 83.44 187 ILE A C 1
ATOM 1534 O O . ILE A 1 187 ? -5.513 -0.737 -2.824 1.00 83.44 187 ILE A O 1
ATOM 1538 N N . ALA A 1 188 ? -4.370 1.116 -3.362 1.00 81.12 188 ALA A N 1
ATOM 1539 C CA . ALA A 1 188 ? -3.936 1.390 -1.988 1.00 81.12 188 ALA A CA 1
ATOM 1540 C C . ALA A 1 188 ? -5.135 1.606 -1.059 1.00 81.12 188 ALA A C 1
ATOM 1542 O O . ALA A 1 188 ? -5.263 0.933 -0.034 1.00 81.12 188 ALA A O 1
ATOM 1543 N N . ALA A 1 189 ? -6.051 2.495 -1.450 1.00 80.88 189 ALA A N 1
ATOM 1544 C CA . ALA A 1 189 ? -7.256 2.778 -0.681 1.00 80.88 189 ALA A CA 1
ATOM 1545 C C . ALA A 1 189 ? -8.163 1.541 -0.565 1.00 80.88 189 ALA A C 1
ATOM 1547 O O . ALA A 1 189 ? -8.631 1.217 0.527 1.00 80.88 189 ALA A O 1
ATOM 1548 N N . LEU A 1 190 ? -8.341 0.796 -1.662 1.00 81.75 190 LEU A N 1
ATOM 1549 C CA . LEU A 1 190 ? -9.125 -0.439 -1.688 1.00 81.75 190 LEU A CA 1
ATOM 1550 C C . LEU A 1 190 ? -8.590 -1.478 -0.697 1.00 81.75 190 LEU A C 1
ATOM 1552 O O . LEU A 1 190 ? -9.366 -2.071 0.048 1.00 81.75 190 LEU A O 1
ATOM 1556 N N . GLN A 1 191 ? -7.274 -1.702 -0.668 1.00 77.75 191 GLN A N 1
ATOM 1557 C CA . GLN A 1 191 ? -6.659 -2.680 0.230 1.00 77.75 191 GLN A CA 1
ATOM 1558 C C . GLN A 1 191 ? -6.776 -2.284 1.711 1.00 77.75 191 GLN A C 1
ATOM 1560 O O . GLN A 1 191 ? -6.914 -3.163 2.567 1.00 77.75 191 GLN A O 1
ATOM 1565 N N . ILE A 1 192 ? -6.756 -0.983 2.025 1.00 77.94 192 ILE A N 1
ATOM 1566 C CA . ILE A 1 192 ? -6.992 -0.475 3.385 1.00 77.94 192 ILE A CA 1
ATOM 1567 C C . ILE A 1 192 ? -8.443 -0.734 3.805 1.00 77.94 192 ILE A C 1
ATOM 1569 O O . ILE A 1 192 ? -8.667 -1.388 4.827 1.00 77.94 192 ILE A O 1
ATOM 1573 N N . SER A 1 193 ? -9.418 -0.296 3.001 1.00 81.81 193 SER A N 1
ATOM 1574 C CA . SER A 1 193 ? -10.841 -0.498 3.310 1.00 81.81 193 SER A CA 1
ATOM 1575 C C . SER A 1 193 ? -11.198 -1.976 3.434 1.00 81.81 193 SER A C 1
ATOM 1577 O O . SER A 1 193 ? -11.882 -2.384 4.371 1.00 81.81 193 SER A O 1
ATOM 1579 N N . LEU A 1 194 ? -10.641 -2.816 2.559 1.00 78.75 194 LEU A N 1
ATOM 1580 C CA . LEU A 1 194 ? -10.781 -4.267 2.633 1.00 78.75 194 LEU A CA 1
ATOM 1581 C C . LEU A 1 194 ? -10.306 -4.858 3.961 1.00 78.75 194 LEU A C 1
ATOM 1583 O O . LEU A 1 194 ? -10.976 -5.718 4.536 1.00 78.75 194 LEU A O 1
ATOM 1587 N N . LYS A 1 195 ? -9.141 -4.429 4.453 1.00 76.88 195 LYS A N 1
ATOM 1588 C CA . LYS A 1 195 ? -8.623 -4.897 5.742 1.00 76.88 195 LYS A CA 1
ATOM 1589 C C . LYS A 1 195 ? -9.549 -4.499 6.884 1.00 76.88 195 LYS A C 1
ATOM 1591 O O . LYS A 1 195 ? -9.828 -5.336 7.746 1.00 76.88 195 LYS A O 1
ATOM 1596 N N . ASN A 1 196 ? -9.984 -3.243 6.909 1.00 79.81 196 ASN A N 1
ATOM 1597 C CA . ASN A 1 196 ? -10.849 -2.726 7.966 1.00 79.81 196 ASN A CA 1
ATOM 1598 C C . ASN A 1 196 ? -12.179 -3.480 7.989 1.00 79.81 196 ASN A C 1
ATOM 1600 O O . ASN A 1 196 ? -12.570 -3.989 9.040 1.00 79.81 196 ASN A O 1
ATOM 1604 N N . TYR A 1 197 ? -12.795 -3.650 6.816 1.00 82.81 197 TYR A N 1
ATOM 1605 C CA . TYR A 1 197 ? -13.999 -4.450 6.627 1.00 82.81 197 TYR A CA 1
ATOM 1606 C C . TYR A 1 197 ? -13.841 -5.861 7.204 1.00 82.81 197 TYR A C 1
ATOM 1608 O O . TYR A 1 197 ? -14.619 -6.287 8.054 1.00 82.81 197 TYR A O 1
ATOM 1616 N N . ARG A 1 198 ? -12.793 -6.586 6.789 1.00 76.25 198 ARG A N 1
ATOM 1617 C CA . ARG A 1 198 ? -12.555 -7.974 7.220 1.00 76.25 198 ARG A CA 1
ATOM 1618 C C . ARG A 1 198 ? -12.269 -8.082 8.712 1.00 76.25 198 ARG A C 1
ATOM 1620 O O . ARG A 1 198 ? -12.780 -8.984 9.368 1.00 76.25 198 ARG A O 1
ATOM 1627 N N . SER A 1 199 ? -11.487 -7.151 9.257 1.00 77.88 199 SER A N 1
ATOM 1628 C CA . SER A 1 199 ? -11.191 -7.105 10.693 1.00 77.88 199 SER A CA 1
ATOM 1629 C C . SER A 1 199 ? -12.472 -6.892 11.498 1.00 77.88 199 SER A C 1
ATOM 1631 O O . SER A 1 199 ? -12.711 -7.598 12.477 1.00 77.88 199 SER A O 1
ATOM 1633 N N . ALA A 1 200 ? -13.328 -5.967 11.052 1.00 82.06 200 ALA A N 1
ATOM 1634 C CA . ALA A 1 200 ? -14.619 -5.714 11.675 1.00 82.06 200 ALA A CA 1
ATOM 1635 C C . ALA A 1 200 ? -15.558 -6.926 11.562 1.00 82.06 200 ALA A C 1
ATOM 1637 O O . ALA A 1 200 ? -16.158 -7.316 12.560 1.00 82.06 200 ALA A O 1
ATOM 1638 N N . ARG A 1 201 ? -15.625 -7.572 10.390 1.00 79.38 201 ARG A N 1
ATOM 1639 C CA . ARG A 1 201 ? -16.442 -8.773 10.144 1.00 79.38 201 ARG A CA 1
ATOM 1640 C C . ARG A 1 201 ? -15.995 -9.970 10.986 1.00 79.38 201 ARG A C 1
ATOM 1642 O O . ARG A 1 201 ? -16.825 -10.572 11.656 1.00 79.38 201 ARG A O 1
ATOM 1649 N N . SER A 1 202 ? -14.695 -10.260 11.055 1.00 78.00 202 SER A N 1
ATOM 1650 C CA . SER A 1 202 ? -14.173 -11.354 11.891 1.00 78.00 202 SER A CA 1
ATOM 1651 C C . SER A 1 202 ? -14.457 -11.131 13.380 1.00 78.00 202 SER A C 1
ATOM 1653 O O . SER A 1 202 ? -14.808 -12.070 14.094 1.00 78.00 202 SER A O 1
ATOM 1655 N N . LEU A 1 203 ? -14.327 -9.891 13.866 1.00 81.69 203 LEU A N 1
ATOM 1656 C CA . LEU A 1 203 ? -14.678 -9.551 15.247 1.00 81.69 203 LEU A CA 1
ATOM 1657 C C . LEU A 1 203 ? -16.187 -9.655 15.490 1.00 81.69 203 LEU A C 1
ATOM 1659 O O . LEU A 1 203 ? -16.593 -10.176 16.525 1.00 81.69 203 LEU A O 1
ATOM 1663 N N . TYR A 1 204 ? -17.006 -9.217 14.532 1.00 79.19 204 TYR A N 1
ATOM 1664 C CA . TYR A 1 204 ? -18.463 -9.322 14.597 1.00 79.19 204 TYR A CA 1
ATOM 1665 C C . TYR A 1 204 ? -18.919 -10.784 14.696 1.00 79.19 204 TYR A C 1
ATOM 1667 O O . TYR A 1 204 ? -19.755 -11.123 15.529 1.00 79.19 204 TYR A O 1
ATOM 1675 N N . GLU A 1 205 ? -18.322 -11.672 13.899 1.00 76.88 205 GLU A N 1
ATOM 1676 C CA . GLU A 1 205 ? -18.615 -13.109 13.918 1.00 76.88 205 GLU A CA 1
ATOM 1677 C C . GLU A 1 205 ? -18.189 -13.791 15.227 1.00 76.88 205 GLU A C 1
ATOM 1679 O O . GLU A 1 205 ? -18.893 -14.680 15.706 1.00 76.88 205 GLU A O 1
ATOM 1684 N N . LYS A 1 206 ? -17.059 -13.373 15.814 1.00 75.88 206 LYS A N 1
ATOM 1685 C CA . LYS A 1 206 ? -16.518 -13.944 17.060 1.00 75.88 206 LYS A CA 1
ATOM 1686 C C . LYS A 1 206 ? -17.222 -13.446 18.323 1.00 75.88 206 LYS A C 1
ATOM 1688 O O . LYS A 1 206 ? -17.257 -14.179 19.305 1.00 75.88 206 LYS A O 1
ATOM 1693 N N . ASP A 1 207 ? -17.767 -12.229 18.313 1.00 70.12 207 ASP A N 1
ATOM 1694 C CA . ASP A 1 207 ? -18.272 -11.535 19.510 1.00 70.12 207 ASP A CA 1
ATOM 1695 C C . ASP A 1 207 ? -19.803 -11.323 19.476 1.00 70.12 207 ASP A C 1
ATOM 1697 O O . ASP A 1 207 ? -20.323 -10.352 20.031 1.00 70.12 207 ASP A O 1
ATOM 1701 N N . LYS A 1 208 ? -20.549 -12.253 18.845 1.00 61.00 208 LYS A N 1
ATOM 1702 C CA . LYS A 1 208 ? -22.024 -12.209 18.673 1.00 61.00 208 LYS A CA 1
ATOM 1703 C C . LYS A 1 208 ? -22.831 -12.049 19.978 1.00 61.00 208 LYS A C 1
ATOM 1705 O O . LYS A 1 208 ? -24.029 -11.801 19.924 1.00 61.00 208 LYS A O 1
ATOM 1710 N N . SER A 1 209 ? -22.210 -12.191 21.150 1.00 58.41 209 SER A N 1
ATOM 1711 C CA . SER A 1 209 ? -22.846 -12.056 22.470 1.00 58.41 209 SER A CA 1
ATOM 1712 C C . SER A 1 209 ? -22.693 -10.676 23.134 1.00 58.41 209 SER A C 1
ATOM 1714 O O . SER A 1 209 ? -23.284 -10.460 24.192 1.00 58.41 209 SER A O 1
ATOM 1716 N N . ASN A 1 210 ? -21.923 -9.736 22.565 1.00 60.78 210 ASN A N 1
ATOM 1717 C CA . ASN A 1 210 ? -21.661 -8.419 23.168 1.00 60.78 210 ASN A CA 1
ATOM 1718 C C . ASN A 1 210 ? -22.295 -7.260 22.367 1.00 60.78 210 ASN A C 1
ATOM 1720 O O . ASN A 1 210 ? -21.676 -6.645 21.494 1.00 60.78 210 ASN A O 1
ATOM 1724 N N . THR A 1 211 ? -23.536 -6.912 22.717 1.00 60.12 211 THR A N 1
ATOM 1725 C CA . THR A 1 211 ? -24.408 -5.966 21.986 1.00 60.12 211 THR A CA 1
ATOM 1726 C C . THR A 1 211 ? -23.851 -4.546 21.815 1.00 60.12 211 THR A C 1
ATOM 1728 O O . THR A 1 211 ? -24.245 -3.834 20.890 1.00 60.12 211 THR A O 1
ATOM 1731 N N . LYS A 1 212 ? -22.916 -4.093 22.666 1.00 64.50 212 LYS A N 1
ATOM 1732 C CA . LYS A 1 212 ? -22.329 -2.742 22.553 1.00 64.50 212 LYS A CA 1
ATOM 1733 C C . LYS A 1 212 ? -21.237 -2.655 21.478 1.00 64.50 212 LYS A C 1
ATOM 1735 O O . LYS A 1 212 ? -21.092 -1.607 20.849 1.00 64.50 212 LYS A O 1
ATOM 1740 N N . ASN A 1 213 ? -20.495 -3.739 21.254 1.00 74.25 213 ASN A N 1
ATOM 1741 C CA . ASN A 1 213 ? -19.496 -3.818 20.184 1.00 74.25 213 ASN A CA 1
ATOM 1742 C C . ASN A 1 213 ? -20.151 -4.095 18.830 1.00 74.25 213 ASN A C 1
ATOM 1744 O O . ASN A 1 213 ? -19.688 -3.588 17.810 1.00 74.25 213 ASN A O 1
ATOM 1748 N N . GLU A 1 214 ? -21.265 -4.824 18.839 1.00 77.56 214 GLU A N 1
ATOM 1749 C CA . GLU A 1 214 ? -22.006 -5.219 17.646 1.00 77.56 214 GLU A CA 1
ATOM 1750 C C . GLU A 1 214 ? -22.370 -4.028 16.744 1.00 77.56 214 GLU A C 1
ATOM 1752 O O . GLU A 1 214 ? -22.037 -4.020 15.558 1.00 77.56 214 GLU A O 1
ATOM 1757 N N . LYS A 1 215 ? -22.983 -2.980 17.314 1.00 81.44 215 LYS A N 1
ATOM 1758 C CA . LYS A 1 215 ? -23.398 -1.792 16.552 1.00 81.44 215 LYS A CA 1
ATOM 1759 C C . LYS A 1 215 ? -22.213 -1.099 15.871 1.00 81.44 215 LYS A C 1
ATOM 1761 O O . LYS A 1 215 ? -22.286 -0.786 14.689 1.00 81.44 215 LYS A O 1
ATOM 1766 N N . LYS A 1 216 ? -21.110 -0.901 16.599 1.00 84.62 216 LYS A N 1
ATOM 1767 C CA . LYS A 1 216 ? -19.907 -0.227 16.084 1.00 84.62 216 LYS A CA 1
ATOM 1768 C C . LYS A 1 216 ? -19.233 -1.035 14.971 1.00 84.62 216 LYS A C 1
ATOM 1770 O O . LYS A 1 216 ? -18.738 -0.464 14.000 1.00 84.62 216 LYS A O 1
ATOM 1775 N N . LEU A 1 217 ? -19.197 -2.359 15.114 1.00 83.94 217 LEU A N 1
ATOM 1776 C CA . LEU A 1 217 ? -18.637 -3.249 14.098 1.00 83.94 217 LEU A CA 1
ATOM 1777 C C . LEU A 1 217 ? -19.498 -3.237 12.833 1.00 83.94 217 LEU A C 1
ATOM 1779 O O . LEU A 1 217 ? -18.951 -3.104 11.744 1.00 83.94 217 LEU A O 1
ATOM 1783 N N . LYS A 1 218 ? -20.829 -3.264 12.974 1.00 84.38 218 LYS A N 1
ATOM 1784 C CA . LYS A 1 218 ? -21.759 -3.132 11.847 1.00 84.38 218 LYS A CA 1
ATOM 1785 C C . LYS A 1 218 ? -21.621 -1.786 11.128 1.00 84.38 218 LYS A C 1
ATOM 1787 O O . LYS A 1 218 ? -21.487 -1.768 9.911 1.00 84.38 218 LYS A O 1
ATOM 1792 N N . GLU A 1 219 ? -21.556 -0.682 11.873 1.00 87.25 219 GLU A N 1
ATOM 1793 C CA . GLU A 1 219 ? -21.293 0.655 11.313 1.00 87.25 219 GLU A CA 1
ATOM 1794 C C . GLU A 1 219 ? -19.959 0.697 10.546 1.00 87.25 219 GLU A C 1
ATOM 1796 O O . GLU A 1 219 ? -19.877 1.309 9.486 1.00 87.25 219 GLU A O 1
ATOM 1801 N N . THR A 1 220 ? -18.919 0.015 11.043 1.00 86.56 220 THR A N 1
ATOM 1802 C CA . THR A 1 220 ? -17.618 -0.072 10.353 1.00 86.56 220 THR A CA 1
ATOM 1803 C C . THR A 1 220 ? -17.724 -0.873 9.053 1.00 86.56 220 THR A C 1
ATOM 1805 O O . THR A 1 220 ? -17.208 -0.441 8.030 1.00 86.56 220 THR A O 1
ATOM 1808 N N . ILE A 1 221 ? -18.412 -2.018 9.071 1.00 84.38 221 ILE A N 1
ATOM 1809 C CA . ILE A 1 221 ? -18.658 -2.854 7.884 1.00 84.38 221 ILE A CA 1
ATOM 1810 C C . ILE A 1 221 ? -19.379 -2.036 6.801 1.00 84.38 221 ILE A C 1
ATOM 1812 O O . ILE A 1 221 ? -18.888 -1.947 5.677 1.00 84.38 221 ILE A O 1
ATOM 1816 N N . GLU A 1 222 ? -20.488 -1.378 7.153 1.00 86.25 222 GLU A N 1
ATOM 1817 C CA . GLU A 1 222 ? -21.277 -0.550 6.229 1.00 86.25 222 GLU A CA 1
ATOM 1818 C C . GLU A 1 222 ? -20.472 0.647 5.690 1.00 86.25 222 GLU A C 1
ATOM 1820 O O . GLU A 1 222 ? -20.531 0.957 4.496 1.00 86.25 222 GLU A O 1
ATOM 1825 N N . ALA A 1 223 ? -19.686 1.308 6.548 1.00 88.69 223 ALA A N 1
ATOM 1826 C CA . ALA A 1 223 ? -18.849 2.437 6.153 1.00 88.69 223 ALA A CA 1
ATOM 1827 C C . ALA A 1 223 ? -17.756 2.032 5.153 1.00 88.69 223 ALA A C 1
ATOM 1829 O O . ALA A 1 223 ? -1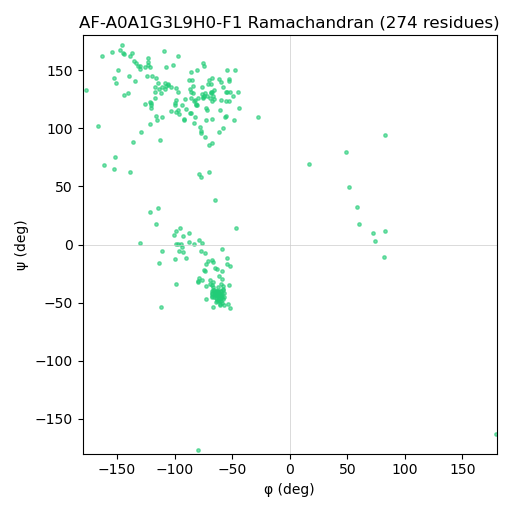7.529 2.744 4.174 1.00 88.69 223 ALA A O 1
ATOM 1830 N N . GLU A 1 224 ? -17.097 0.891 5.363 1.00 87.88 224 GLU A N 1
ATOM 1831 C CA . GLU A 1 224 ? -16.040 0.421 4.464 1.00 87.88 224 GLU A CA 1
ATOM 1832 C C . GLU A 1 224 ? -16.607 -0.096 3.133 1.00 87.88 224 GLU A C 1
ATOM 1834 O O . GLU A 1 224 ? -16.029 0.170 2.080 1.00 87.88 224 GLU A O 1
ATOM 1839 N N . GLU A 1 225 ? -17.779 -0.741 3.124 1.00 85.12 225 GLU A N 1
ATOM 1840 C CA . GLU A 1 225 ? -18.475 -1.070 1.870 1.00 85.12 225 GLU A CA 1
ATOM 1841 C C . GLU A 1 225 ? -18.818 0.187 1.061 1.00 85.12 225 GLU A C 1
ATOM 1843 O O . GLU A 1 225 ? -18.617 0.230 -0.159 1.00 85.12 225 GLU A O 1
ATOM 1848 N N . ALA A 1 226 ? -19.315 1.232 1.731 1.00 87.19 226 ALA A N 1
ATOM 1849 C CA . ALA A 1 226 ? -19.593 2.514 1.097 1.00 87.19 226 ALA A CA 1
ATOM 1850 C C . ALA A 1 226 ? -18.310 3.180 0.571 1.00 87.19 226 ALA A C 1
ATOM 1852 O O . ALA A 1 226 ? -18.308 3.712 -0.541 1.00 87.19 226 ALA A O 1
ATOM 1853 N N . ALA A 1 227 ? -17.206 3.112 1.322 1.00 87.75 227 ALA A N 1
ATOM 1854 C CA . ALA A 1 227 ? -15.913 3.636 0.896 1.00 87.75 227 ALA A CA 1
ATOM 1855 C C . ALA A 1 227 ? -15.432 2.972 -0.404 1.00 87.75 227 ALA A C 1
ATOM 1857 O O . ALA A 1 227 ? -15.044 3.673 -1.339 1.00 87.75 227 ALA A O 1
ATOM 1858 N N . ILE A 1 228 ? -15.541 1.643 -0.519 1.00 84.88 228 ILE A N 1
ATOM 1859 C CA . ILE A 1 228 ? -15.144 0.920 -1.736 1.00 84.88 228 ILE A CA 1
ATOM 1860 C C . ILE A 1 228 ? -16.032 1.312 -2.932 1.00 84.88 228 ILE A C 1
ATOM 1862 O O . ILE A 1 228 ? -15.516 1.587 -4.018 1.00 84.88 228 ILE A O 1
ATOM 1866 N N . LYS A 1 229 ? -17.355 1.426 -2.745 1.00 86.62 229 LYS A N 1
ATOM 1867 C CA . LYS A 1 229 ? -18.281 1.899 -3.800 1.00 86.62 229 LYS A CA 1
ATOM 1868 C C . LYS A 1 229 ? -17.945 3.318 -4.270 1.00 86.62 229 LYS A C 1
ATOM 1870 O O . LYS A 1 229 ? -17.974 3.609 -5.471 1.00 86.62 229 LYS A O 1
ATOM 1875 N N . ASN A 1 230 ? -17.585 4.195 -3.336 1.00 88.62 230 ASN A N 1
ATOM 1876 C CA . ASN A 1 230 ? -17.168 5.560 -3.643 1.00 88.62 230 ASN A CA 1
ATOM 1877 C C . ASN A 1 230 ? -15.841 5.589 -4.414 1.00 88.62 230 ASN A C 1
ATOM 1879 O O . ASN A 1 230 ? -15.718 6.363 -5.361 1.00 88.62 230 ASN A O 1
ATOM 1883 N N . LEU A 1 231 ? -14.876 4.726 -4.069 1.00 85.88 231 LEU A N 1
ATOM 1884 C CA . LEU A 1 231 ? -13.605 4.612 -4.794 1.00 85.88 231 LEU A CA 1
ATOM 1885 C C . LEU A 1 231 ? -13.812 4.229 -6.262 1.00 85.88 231 LEU A C 1
ATOM 1887 O O . LEU A 1 231 ? -13.191 4.838 -7.132 1.00 85.88 231 LEU A O 1
ATOM 1891 N N . ILE A 1 232 ? -14.705 3.273 -6.534 1.00 86.06 232 ILE A N 1
ATOM 1892 C CA . ILE A 1 232 ? -15.076 2.869 -7.899 1.00 86.06 232 ILE A CA 1
ATOM 1893 C C . ILE A 1 232 ? -15.700 4.040 -8.657 1.00 86.06 232 ILE A C 1
ATOM 1895 O O . ILE A 1 232 ? -15.273 4.370 -9.762 1.00 86.06 232 ILE A O 1
ATOM 1899 N N . SER A 1 233 ? -16.665 4.716 -8.033 1.00 86.69 233 SER A N 1
ATOM 1900 C CA . SER A 1 233 ? -17.381 5.837 -8.648 1.00 86.69 233 SER A CA 1
ATOM 1901 C C . SER A 1 233 ? -16.445 7.008 -8.977 1.00 86.69 233 SER A C 1
ATOM 1903 O O . SER A 1 233 ? -16.544 7.607 -10.047 1.00 86.69 233 SER A O 1
ATOM 1905 N N . ALA A 1 234 ? -15.501 7.310 -8.081 1.00 84.94 234 ALA A N 1
ATOM 1906 C CA . ALA A 1 234 ? -14.539 8.400 -8.234 1.00 84.94 234 ALA A CA 1
ATOM 1907 C C . ALA A 1 234 ? -13.417 8.101 -9.245 1.00 84.94 234 ALA A C 1
ATOM 1909 O O . ALA A 1 234 ? -12.803 9.032 -9.766 1.00 84.94 234 ALA A O 1
ATOM 1910 N N . ASN A 1 235 ? -13.148 6.824 -9.535 1.00 83.06 235 ASN A N 1
ATOM 1911 C CA . ASN A 1 235 ? -12.045 6.393 -10.396 1.00 83.06 235 ASN A CA 1
ATOM 1912 C C . ASN A 1 235 ? -12.517 5.585 -11.609 1.00 83.06 235 ASN A C 1
ATOM 1914 O O . ASN A 1 235 ? -11.744 4.799 -12.135 1.00 83.06 235 ASN A O 1
ATOM 1918 N N . SER A 1 236 ? -13.740 5.805 -12.095 1.00 77.56 236 SER A N 1
ATOM 1919 C CA . SER A 1 236 ? -14.398 5.011 -13.154 1.00 77.56 236 SER A CA 1
ATOM 1920 C C . SER A 1 236 ? -13.597 4.794 -14.451 1.00 77.56 236 SER A C 1
ATOM 1922 O O . SER A 1 236 ? -13.895 3.873 -15.204 1.00 77.56 236 SER A O 1
ATOM 1924 N N . SER A 1 237 ? -12.569 5.606 -14.719 1.00 78.69 237 SER A N 1
ATOM 1925 C CA . SER A 1 237 ? -11.672 5.469 -15.874 1.00 78.69 237 SER A CA 1
ATOM 1926 C C . SER A 1 237 ? -10.377 4.684 -15.601 1.00 78.69 237 SER A C 1
ATOM 1928 O O . SER A 1 237 ? -9.511 4.654 -16.469 1.00 78.69 237 SER A O 1
ATOM 1930 N N . SER A 1 238 ? -10.162 4.188 -14.382 1.00 83.88 238 SER A N 1
ATOM 1931 C CA . SER A 1 238 ? -8.957 3.456 -13.974 1.00 83.88 238 SER A CA 1
ATOM 1932 C C . SER A 1 238 ? -9.084 1.976 -14.333 1.00 83.88 238 SER A C 1
ATOM 1934 O O . SER A 1 238 ? -10.143 1.374 -14.147 1.00 83.88 238 SER A O 1
ATOM 1936 N N . ASP A 1 239 ? -7.990 1.357 -14.776 1.00 81.19 239 ASP A N 1
ATOM 1937 C CA . ASP A 1 239 ? -7.966 -0.085 -15.054 1.00 81.19 239 ASP A CA 1
ATOM 1938 C C . ASP A 1 239 ? -8.173 -0.915 -13.771 1.00 81.19 239 ASP A C 1
ATOM 1940 O O . ASP A 1 239 ? -8.619 -2.064 -13.826 1.00 81.19 239 ASP A O 1
ATOM 1944 N N . ALA A 1 240 ? -7.933 -0.313 -12.600 1.00 82.81 240 ALA A N 1
ATOM 1945 C CA . ALA A 1 240 ? -8.181 -0.910 -11.292 1.00 82.81 240 ALA A CA 1
ATOM 1946 C C . ALA A 1 240 ? -9.673 -1.051 -10.937 1.00 82.81 240 ALA A C 1
ATOM 1948 O O . ALA A 1 240 ? -10.008 -1.798 -10.013 1.00 82.81 240 ALA A O 1
ATOM 1949 N N . VAL A 1 241 ? -10.579 -0.387 -11.667 1.00 83.81 241 VAL A N 1
ATOM 1950 C CA . VAL A 1 241 ? -12.031 -0.441 -11.413 1.00 83.81 241 VAL A CA 1
ATOM 1951 C C . VAL A 1 241 ? -12.570 -1.858 -11.512 1.00 83.81 241 VAL A C 1
ATOM 1953 O O . VAL A 1 241 ? -13.229 -2.316 -10.583 1.00 83.81 241 VAL A O 1
ATOM 1956 N N . LYS A 1 242 ? -12.222 -2.582 -12.581 1.00 79.69 242 LYS A N 1
ATOM 1957 C CA . LYS A 1 242 ? -12.706 -3.955 -12.802 1.00 79.69 242 LYS A CA 1
ATOM 1958 C C . LYS A 1 242 ? -12.342 -4.880 -11.642 1.00 79.69 242 LYS A C 1
ATOM 1960 O O . LYS A 1 242 ? -13.143 -5.711 -11.229 1.00 79.69 242 LYS A O 1
ATOM 1965 N N . TYR A 1 243 ? -11.136 -4.717 -11.099 1.00 74.06 243 TYR A N 1
ATOM 1966 C CA . TYR A 1 243 ? -10.697 -5.476 -9.934 1.00 74.06 243 TYR A CA 1
ATOM 1967 C C . TYR A 1 243 ? -11.488 -5.089 -8.674 1.00 74.06 243 TYR A C 1
ATOM 1969 O O . TYR A 1 243 ? -11.960 -5.960 -7.944 1.00 74.06 243 TYR A O 1
ATOM 1977 N N . ALA A 1 244 ? -11.687 -3.793 -8.423 1.00 77.50 244 ALA A N 1
ATOM 1978 C CA . ALA A 1 244 ? -12.466 -3.330 -7.275 1.00 77.50 244 ALA A CA 1
ATOM 1979 C C . ALA A 1 244 ? -13.935 -3.800 -7.318 1.00 77.50 244 ALA A C 1
ATOM 1981 O O . ALA A 1 244 ? -14.498 -4.155 -6.283 1.00 77.50 244 ALA A O 1
ATOM 1982 N N . GLU A 1 245 ? -14.549 -3.860 -8.502 1.00 79.56 245 GLU A N 1
ATOM 1983 C CA . GLU A 1 245 ? -15.909 -4.382 -8.700 1.00 79.56 245 GLU A CA 1
ATOM 1984 C C . GLU A 1 245 ? -16.018 -5.878 -8.358 1.00 79.56 245 GLU A C 1
ATOM 1986 O O . GLU A 1 245 ? -16.959 -6.299 -7.674 1.00 79.56 245 GLU A O 1
ATOM 1991 N N . GLN A 1 246 ? -15.031 -6.685 -8.766 1.00 73.69 246 GLN A N 1
ATOM 1992 C CA . GLN A 1 246 ? -14.955 -8.104 -8.391 1.00 73.69 246 GLN A CA 1
ATOM 1993 C C . GLN A 1 246 ? -14.852 -8.273 -6.875 1.00 73.69 246 GLN A C 1
ATOM 1995 O O . GLN A 1 246 ? -15.548 -9.099 -6.286 1.00 73.69 246 GLN A O 1
ATOM 2000 N N . VAL A 1 247 ? -14.030 -7.442 -6.230 1.00 71.00 247 VAL A N 1
ATOM 2001 C CA . VAL A 1 247 ? -13.888 -7.429 -4.776 1.00 71.00 247 VAL A CA 1
ATOM 2002 C C . VAL A 1 247 ? -15.226 -7.139 -4.089 1.00 71.00 247 VAL A C 1
ATOM 2004 O O . VAL A 1 247 ? -15.615 -7.903 -3.210 1.00 71.00 247 VAL A O 1
ATOM 2007 N N . ILE A 1 248 ? -15.956 -6.087 -4.484 1.00 71.38 248 ILE A N 1
ATOM 2008 C CA . ILE A 1 248 ? -17.274 -5.778 -3.894 1.00 71.38 248 ILE A CA 1
ATOM 2009 C C . ILE A 1 248 ? -18.230 -6.957 -4.036 1.00 71.38 248 ILE A C 1
ATOM 2011 O O . ILE A 1 248 ? -18.957 -7.258 -3.090 1.00 71.38 248 ILE A O 1
ATOM 2015 N N . THR A 1 249 ? -18.236 -7.614 -5.195 1.00 68.94 249 THR A N 1
ATOM 2016 C CA . THR A 1 249 ? -19.119 -8.758 -5.453 1.00 68.94 249 THR A CA 1
ATOM 2017 C C . THR A 1 249 ? -18.864 -9.881 -4.447 1.00 68.94 249 THR A C 1
ATOM 2019 O O . THR A 1 249 ? -19.813 -10.410 -3.879 1.00 68.94 249 THR A O 1
ATOM 2022 N N . ILE A 1 250 ? -17.594 -10.175 -4.151 1.00 62.44 250 ILE A N 1
ATOM 2023 C CA . ILE A 1 250 ? -17.198 -11.174 -3.147 1.00 62.44 250 ILE A CA 1
ATOM 2024 C C . ILE A 1 250 ? -17.584 -10.725 -1.728 1.00 62.44 250 ILE A C 1
ATOM 2026 O O . ILE A 1 250 ? -18.074 -11.524 -0.937 1.00 62.44 250 ILE A O 1
ATOM 2030 N N . LEU A 1 251 ? -17.384 -9.448 -1.382 1.00 65.06 251 LEU A N 1
ATOM 2031 C CA . LEU A 1 251 ? -17.709 -8.942 -0.040 1.00 65.06 251 LEU A CA 1
ATOM 2032 C C . LEU A 1 251 ? -19.219 -8.886 0.231 1.00 65.06 251 LEU A C 1
ATOM 2034 O O . LEU A 1 251 ? -19.635 -9.113 1.365 1.00 65.06 251 LEU A O 1
ATOM 2038 N N . SER A 1 252 ? -20.015 -8.595 -0.803 1.00 62.00 252 SER A N 1
ATOM 2039 C CA . SER A 1 252 ? -21.472 -8.414 -0.718 1.00 62.00 252 SER A CA 1
ATOM 2040 C C . SER A 1 252 ? -22.242 -9.734 -0.621 1.00 62.00 252 SER A C 1
ATOM 2042 O O . SER A 1 252 ? -23.463 -9.709 -0.463 1.00 62.00 252 SER A O 1
ATOM 2044 N N . GLN A 1 253 ? -21.565 -10.882 -0.728 1.00 58.28 253 GLN A N 1
ATOM 2045 C CA . GLN A 1 253 ? -22.197 -12.176 -0.504 1.00 58.28 253 GLN A CA 1
ATOM 2046 C C . GLN A 1 253 ? -22.593 -12.327 0.978 1.00 58.28 253 GLN A C 1
ATOM 2048 O O . GLN A 1 253 ? -21.763 -12.069 1.867 1.00 58.28 253 GLN A O 1
ATOM 2053 N N . PRO A 1 254 ? -23.847 -12.738 1.265 1.00 50.25 254 PRO A N 1
ATOM 2054 C CA . PRO A 1 254 ? -24.287 -13.055 2.619 1.00 50.25 254 PRO A CA 1
ATOM 2055 C C . PRO A 1 254 ? -23.339 -14.066 3.276 1.00 50.25 254 PRO A C 1
ATOM 2057 O O . PRO A 1 254 ? -22.852 -14.985 2.622 1.00 50.25 254 PRO A O 1
ATOM 2060 N N . LEU A 1 255 ? -23.082 -13.910 4.580 1.00 49.03 255 LEU A N 1
ATOM 2061 C CA . LEU A 1 255 ? -22.128 -14.726 5.352 1.00 49.03 255 LEU A CA 1
ATOM 2062 C C . LEU A 1 255 ? -22.353 -16.252 5.285 1.00 49.03 255 LEU A C 1
ATOM 2064 O O . LEU A 1 255 ? -21.465 -16.999 5.681 1.00 49.03 255 LEU A O 1
ATOM 2068 N N . GLU A 1 256 ? -23.522 -16.714 4.851 1.00 43.00 256 GLU A N 1
ATOM 2069 C CA . GLU A 1 256 ? -23.943 -18.112 4.977 1.00 43.00 256 GLU A CA 1
ATOM 2070 C C . GLU A 1 256 ? -23.545 -19.003 3.784 1.00 43.00 256 GLU A C 1
ATOM 2072 O O . GLU A 1 256 ? -23.580 -20.220 3.917 1.00 43.00 256 GLU A O 1
ATOM 2077 N N . GLU A 1 257 ? -23.078 -18.452 2.656 1.00 39.84 257 GLU A N 1
ATOM 2078 C CA . GLU A 1 257 ? -22.821 -19.249 1.436 1.00 39.84 257 GLU A CA 1
ATOM 2079 C C . GLU A 1 257 ? -21.361 -19.703 1.226 1.00 39.84 257 GLU A C 1
ATOM 2081 O O . GLU A 1 257 ? -21.059 -20.393 0.256 1.00 39.84 257 GLU A O 1
ATOM 2086 N N . THR A 1 258 ? -20.415 -19.384 2.117 1.00 36.88 258 THR A N 1
ATOM 2087 C CA . THR A 1 258 ? -18.983 -19.685 1.869 1.00 36.88 258 THR A CA 1
ATOM 2088 C C . THR A 1 258 ? -18.526 -21.089 2.311 1.00 36.88 258 THR A C 1
ATOM 2090 O O . THR A 1 258 ? -17.328 -21.359 2.306 1.00 36.88 258 THR A O 1
ATOM 2093 N N . ILE A 1 259 ? -19.430 -22.006 2.693 1.00 34.72 259 ILE A N 1
ATOM 2094 C CA . ILE A 1 259 ? -19.038 -23.338 3.215 1.00 34.72 259 ILE A CA 1
ATOM 2095 C C . ILE A 1 259 ? -19.424 -24.527 2.309 1.00 34.72 259 ILE A C 1
ATOM 2097 O O . ILE A 1 259 ? -18.819 -25.586 2.450 1.00 34.72 259 ILE A O 1
ATOM 2101 N N . GLU A 1 260 ? -20.312 -24.403 1.317 1.00 32.44 260 GLU A N 1
ATOM 2102 C CA . GLU A 1 260 ? -20.823 -25.609 0.624 1.00 32.44 260 GLU A CA 1
ATOM 2103 C C . GLU A 1 260 ? -20.094 -26.077 -0.649 1.00 32.44 260 GLU A C 1
ATOM 2105 O O . GLU A 1 260 ? -20.353 -27.187 -1.100 1.00 32.44 260 GLU A O 1
ATOM 2110 N N . ASN A 1 261 ? -19.112 -25.350 -1.196 1.00 34.16 261 ASN A N 1
ATOM 2111 C CA . ASN A 1 261 ? -18.444 -25.788 -2.440 1.00 34.16 261 ASN A CA 1
ATOM 2112 C C . ASN A 1 261 ? -17.128 -26.575 -2.268 1.00 34.16 261 ASN A C 1
ATOM 2114 O O . ASN A 1 261 ? -16.427 -26.796 -3.253 1.00 34.16 261 ASN A O 1
ATOM 2118 N N . THR A 1 262 ? -16.800 -27.064 -1.064 1.00 33.16 262 THR A N 1
ATOM 2119 C CA . THR A 1 262 ? -15.561 -27.850 -0.834 1.00 33.16 262 THR A CA 1
ATOM 2120 C C . THR A 1 262 ? -15.812 -29.297 -0.393 1.00 33.16 262 THR A C 1
ATOM 2122 O O . THR A 1 262 ? -14.907 -29.952 0.120 1.00 33.16 262 THR A O 1
ATOM 2125 N N . GLN A 1 263 ? -17.016 -29.842 -0.595 1.00 32.47 263 GLN A N 1
ATOM 2126 C CA . GLN A 1 263 ? -17.288 -31.264 -0.341 1.00 32.47 263 GLN A CA 1
ATOM 2127 C C . GLN A 1 263 ? -18.175 -31.901 -1.416 1.00 32.47 263 GLN A C 1
ATOM 2129 O O . GLN A 1 263 ? -19.238 -32.423 -1.118 1.00 32.47 263 GLN A O 1
ATOM 2134 N N . THR A 1 264 ? -17.706 -31.936 -2.663 1.00 35.12 264 THR A N 1
ATOM 2135 C CA . THR A 1 264 ? -18.173 -32.956 -3.621 1.00 35.12 264 THR A CA 1
ATOM 2136 C C . THR A 1 264 ? -17.083 -33.252 -4.638 1.00 35.12 264 THR A C 1
ATOM 2138 O O . THR A 1 264 ? -17.133 -32.805 -5.770 1.00 35.12 264 THR A O 1
ATOM 2141 N N . GLU A 1 265 ? -16.067 -33.994 -4.203 1.00 36.94 265 GLU A N 1
ATOM 2142 C CA . GLU A 1 265 ? -15.284 -34.878 -5.074 1.00 36.94 265 GLU A CA 1
ATOM 2143 C C . GLU A 1 265 ? -14.552 -35.887 -4.177 1.00 36.94 265 GLU A C 1
ATOM 2145 O O . GLU A 1 265 ? -13.352 -35.824 -3.925 1.00 36.94 265 GLU A O 1
ATOM 2150 N N . THR A 1 266 ? -15.310 -36.787 -3.549 1.00 40.06 266 THR A N 1
ATOM 2151 C CA . THR A 1 266 ? -14.735 -38.000 -2.941 1.00 40.06 266 THR A CA 1
ATOM 2152 C C . THR A 1 266 ? -15.756 -39.129 -2.900 1.00 40.06 266 THR A C 1
ATOM 2154 O O . THR A 1 266 ? -16.184 -39.539 -1.830 1.00 40.06 266 THR A O 1
ATOM 2157 N N . THR A 1 267 ? -16.179 -39.623 -4.067 1.00 34.22 267 THR A N 1
ATOM 2158 C CA . THR A 1 267 ? -16.717 -40.987 -4.309 1.00 34.22 267 THR A CA 1
ATOM 2159 C C . THR A 1 267 ? -16.992 -41.100 -5.825 1.00 34.22 267 THR A C 1
ATOM 2161 O O . THR A 1 267 ? -17.504 -40.147 -6.389 1.00 34.22 267 THR A O 1
ATOM 2164 N N . GLU A 1 268 ? -16.647 -42.113 -6.623 1.00 37.84 268 GLU A N 1
ATOM 2165 C CA . GLU A 1 268 ? -16.316 -43.530 -6.445 1.00 37.84 268 GLU A CA 1
ATOM 2166 C C . GLU A 1 268 ? -15.378 -43.974 -7.588 1.00 37.84 268 GLU A C 1
ATOM 2168 O O . GLU A 1 268 ? -15.563 -43.612 -8.749 1.00 37.84 268 GLU A O 1
ATOM 2173 N N . THR A 1 269 ? -14.412 -44.848 -7.309 1.00 35.12 269 THR A N 1
ATOM 2174 C CA . THR A 1 269 ? -14.012 -45.857 -8.301 1.00 35.12 269 THR A CA 1
ATOM 2175 C C . THR A 1 269 ? -13.855 -47.175 -7.568 1.00 35.12 269 THR A C 1
ATOM 2177 O O . THR A 1 269 ? -12.792 -47.519 -7.060 1.00 35.12 269 THR A O 1
ATOM 2180 N N . THR A 1 270 ? -14.969 -47.892 -7.474 1.00 39.59 270 THR A N 1
ATOM 2181 C CA . THR A 1 270 ? -14.984 -49.332 -7.247 1.00 39.59 270 THR A CA 1
ATOM 2182 C C . THR A 1 270 ? -15.022 -49.998 -8.623 1.00 39.59 270 THR A C 1
ATOM 2184 O O . THR A 1 270 ? -16.044 -49.973 -9.297 1.00 39.59 270 THR A O 1
ATOM 2187 N N . GLN A 1 271 ? -13.906 -50.588 -9.042 1.00 37.84 271 GLN A N 1
ATOM 2188 C CA . GLN A 1 271 ? -13.873 -51.747 -9.941 1.00 37.84 271 GLN A CA 1
ATOM 2189 C C . GLN A 1 271 ? -13.132 -52.821 -9.135 1.00 37.84 271 GLN A C 1
ATOM 2191 O O . GLN A 1 271 ? -11.992 -52.609 -8.743 1.00 37.84 271 GLN A O 1
ATOM 2196 N N . SER A 1 272 ? -13.806 -53.818 -8.562 1.00 41.97 272 SER A N 1
ATOM 2197 C CA . SER A 1 272 ? -14.287 -55.034 -9.231 1.00 41.97 272 SER A CA 1
ATOM 2198 C C . SER A 1 272 ? -13.198 -55.714 -10.068 1.00 41.97 272 SER A C 1
ATOM 2200 O O . SER A 1 272 ? -13.193 -55.602 -11.288 1.00 41.97 272 SER A O 1
ATOM 2202 N N . GLU A 1 273 ? -12.320 -56.467 -9.412 1.00 41.78 273 GLU A N 1
ATOM 2203 C CA . GLU A 1 273 ? -11.674 -57.625 -10.033 1.00 41.78 273 GLU A CA 1
ATOM 2204 C C . GLU A 1 273 ? -11.831 -58.824 -9.094 1.00 41.78 273 GLU A C 1
ATOM 2206 O O . GLU A 1 273 ? -11.103 -59.003 -8.121 1.00 41.78 273 GLU A O 1
ATOM 2211 N N . GLU A 1 274 ? -12.854 -59.620 -9.395 1.00 45.16 274 GLU A N 1
ATOM 2212 C CA . GLU A 1 274 ? -12.935 -61.034 -9.059 1.00 45.16 274 GLU A CA 1
ATOM 2213 C C . GLU A 1 274 ? -12.745 -61.807 -10.376 1.00 45.16 274 GLU A C 1
ATOM 2215 O O . GLU A 1 274 ? -13.377 -61.474 -11.380 1.00 45.16 274 GLU A O 1
ATOM 2220 N N . ASN A 1 275 ? -11.933 -62.868 -10.320 1.00 39.22 275 ASN A N 1
ATOM 2221 C CA . ASN A 1 275 ? -11.750 -63.954 -11.297 1.00 39.22 275 ASN A CA 1
ATOM 2222 C C . ASN A 1 275 ? -10.817 -63.724 -12.504 1.00 39.22 275 ASN A C 1
ATOM 2224 O O . ASN A 1 275 ? -11.267 -63.374 -13.595 1.00 39.22 275 ASN A O 1
ATOM 2228 N N . GLN A 1 276 ? -9.555 -64.146 -12.346 1.00 39.31 276 GLN A N 1
ATOM 2229 C CA . GLN A 1 276 ? -9.020 -65.366 -12.984 1.00 39.31 276 GLN A CA 1
ATOM 2230 C C . GLN A 1 276 ? -7.794 -65.903 -12.238 1.00 39.31 276 GLN A C 1
ATOM 2232 O O . GLN A 1 276 ? -6.972 -65.081 -11.781 1.00 39.31 276 GLN A O 1
#

Sequence (276 aa):
MKKVFILMVLSGFILPLSACKKAEIFYYPLYQSINLVDQQGKYMNSINWGEKLIPLMQNDKEEKIKIPNYDSEFIKVKRVLDGSEGYVYEKYIIKELLSLGVILKETLIYDTPAITARTKNPIKTAVLAFVLEEKKNDSKENESKWLKIKCFNPNTDYQIEKMDPIYQERWVQASDLSLNEKDINMIAALQISLKNYRSARSLYEKDKSNTKNEKKLKETIEAEEAAIKNLISANSSSDAVKYAEQVITILSQPLEETIENTQTETTETTQSEENQ

Radius of gyration: 27.23 Å; Cα contacts (8 Å, |Δi|>4): 412; chains: 1; bounding box: 54×132×64 Å